Protein AF-A0A8S3VB44-F1 (afdb_monomer)

InterPro domains:
  IPR001657 Hedgehog protein [PR00632] (210-220)
  IPR001657 Hedgehog protein [PR00632] (267-281)
  IPR001657 Hedgehog protein [PR00632] (283-306)
  IPR001657 Hedgehog protein [PR00632] (330-346)
  IPR001767 Hedgehog protein, Hint domain [PF01079] (142-346)
  IPR003586 Hint domain C-terminal [SM00305] (249-293)
  IPR003587 Hint domain N-terminal [SM00306] (141-245)
  IPR006141 Intein N-terminal splicing region [PS50817] (143-218)
  IPR008972 Cupredoxin [G3DSA:2.60.40.420] (1-107)
  IPR008972 Cupredoxin [SSF49503] (4-104)
  IPR011706 Multicopper oxidase, C-terminal [PF07731] (9-104)
  IPR036844 Hint domain superfamily [SSF51294] (143-289)
  IPR050387 Hedgehog Signaling [PTHR11889] (142-346)

Sequence (355 aa):
MTNIGGGAGWSHPVHLHGHSFYVMKMVFATYDNDGQLMQNGTQDNIDIICPDSKNFCSDAKWRNKSWTEGKHPDLNWNNPPQKDTIIIPTGGYVIIRFKADNPGESPNNQPPVPDKFPKCGSFLNDGKVKEDDGGDDDGGASCFSATSTVFTESRGYITLNNLTIGEKVLSMNKNNELHFSEVIMFLHRDVNSQSVFLIVETESRHKLYISKKHLIYIADSPSYKTLRPSLAESVRIGQYILGISSSKDASLKFSKVVRVDHVTRNGVFAPLTEDGKIIVDGVLASCYANIHCDDLAHFAFLPARSFYSLNKHLIYPMIGLNSTGSISEGIHWYADALLYLGKLLLGTRNLVLSI

Solvent-accessible surface area (backbone atoms only — not comparable to full-atom values): 20136 Å² total; per-residue (Å²): 96,72,24,46,40,65,83,50,61,72,61,45,78,50,68,50,88,99,43,66,31,27,51,28,42,77,47,70,37,60,57,46,99,86,70,45,73,53,71,69,67,84,38,43,33,91,60,45,38,40,83,47,93,80,44,49,33,84,63,63,37,60,60,56,77,72,43,53,96,79,54,47,82,84,57,44,80,76,82,42,57,74,37,50,63,47,73,31,38,40,29,13,31,37,45,70,50,58,82,82,77,74,76,73,91,58,97,85,69,72,78,79,76,57,94,87,54,70,82,66,79,81,79,78,83,74,74,82,74,75,82,77,86,71,89,72,89,64,73,56,58,43,21,31,37,26,77,38,32,34,41,29,82,88,74,41,76,43,36,51,70,76,62,55,63,70,45,33,30,38,22,53,50,95,86,73,42,81,45,75,32,41,24,76,45,53,50,29,30,34,77,81,47,73,48,68,23,36,35,46,28,28,74,82,69,37,56,33,50,32,15,49,44,20,25,26,43,42,14,83,47,89,42,78,89,47,50,39,66,38,43,48,66,73,66,54,72,69,30,22,32,41,24,61,41,96,50,97,68,76,42,80,37,66,29,42,26,71,42,77,50,76,46,78,46,57,11,38,35,19,57,28,28,79,73,38,31,34,32,42,34,52,29,50,29,46,37,52,43,34,50,87,33,65,60,50,54,49,55,71,44,43,64,61,52,50,51,52,52,46,39,62,73,53,49,27,69,73,71,75,49,80,86,72,72,83,84,65,74,42,65,28,67,69,52,51,50,49,32,52,48,35,39,67,74,52,36,77,82,72,32,57,55,60,76

pLDDT: mean 77.63, std 18.87, range [29.86, 97.94]

Radius of gyration: 25.74 Å; Cα contacts (8 Å, |Δi|>4): 709; chains: 1; bounding box: 61×46×73 Å

Nearest PDB structures (foldseek):
  6tyy-assembly1_A  TM=9.538E-01  e=1.700E-15  Drosophila melanogaster
  1at0-assembly1_A-2  TM=9.529E-01  e=6.403E-15  unclassified
  8ubs-assembly4_D  TM=7.403E-01  e=2.538E-08  marine metagenome
  7cfv-assembly1_A  TM=8.275E-01  e=8.244E-07  Limnospira platensis C1
  4gig-assembly1_A  TM=7.770E-01  e=3.281E-06  Synechocystis sp. PCC 6803 substr. Kazusa

Organism: Mytilus edulis (NCBI:txid6550)

Secondary structure (DSSP, 8-state):
-B--STT--S-EEEE-TT--EEEEEEEPPPB-TTS-B---SS-S-SSEE---TTSS-TT-EESSGGG-TT--TT---SSPPEESEEEE-TT-EEEEE---------TT-SPPPPTTS--PPPPP--S-------S--------EETT-EEEETTTEEEEGGG--TT-EEEEE-TTS-EEEEEEEEEEEEEEEEEEEEEEEEETT--EEEE-TTEEEEEESSSSGGGEEEEEGGG--TT-EEEEE-SSSS--EEEEEEEEEEEEEEEEEEEEEETTSEEEETTEEEEEEESSS-HHHHHHHTHHHHHHHHHIIIIIHHHHT--------SEE-HHHHHHHHHHHHHS-TTT-----

Structure (mmCIF, N/CA/C/O backbone):
data_AF-A0A8S3VB44-F1
#
_entry.id   AF-A0A8S3VB44-F1
#
loop_
_atom_site.group_PDB
_atom_site.id
_atom_site.type_symbol
_atom_site.label_atom_id
_atom_site.label_alt_id
_atom_site.label_comp_id
_atom_site.label_asym_id
_atom_site.label_entity_id
_atom_site.label_seq_id
_atom_site.pdbx_PDB_ins_code
_atom_site.Cartn_x
_atom_site.Cartn_y
_atom_site.Cartn_z
_atom_site.occupancy
_atom_site.B_iso_or_equiv
_atom_site.auth_seq_id
_atom_site.auth_comp_id
_atom_site.auth_asym_id
_atom_site.auth_atom_id
_atom_site.pdbx_PDB_model_num
ATOM 1 N N . MET A 1 1 ? -9.097 -6.225 33.736 1.00 83.19 1 MET A N 1
ATOM 2 C CA . MET A 1 1 ? -9.891 -6.667 32.566 1.00 83.19 1 MET A CA 1
ATOM 3 C C . MET A 1 1 ? -11.055 -7.508 33.081 1.00 83.19 1 MET A C 1
ATOM 5 O O . MET A 1 1 ? -10.836 -8.231 34.048 1.00 83.19 1 MET A O 1
ATOM 9 N N . THR A 1 2 ? -12.265 -7.380 32.530 1.00 78.25 2 THR A N 1
ATOM 10 C CA . THR A 1 2 ? -13.528 -7.852 33.152 1.00 78.25 2 THR A CA 1
ATOM 11 C C . THR A 1 2 ? -14.461 -8.501 32.124 1.00 78.25 2 THR A C 1
ATOM 13 O O . THR A 1 2 ? -14.533 -8.005 31.006 1.00 78.25 2 THR A O 1
ATOM 16 N N . ASN A 1 3 ? -15.208 -9.550 32.494 1.00 80.06 3 ASN A N 1
ATOM 17 C CA . ASN A 1 3 ? -16.263 -10.174 31.671 1.00 80.06 3 ASN A CA 1
ATOM 18 C C . ASN A 1 3 ? -17.637 -10.030 32.348 1.00 80.06 3 ASN A C 1
ATOM 20 O O . ASN A 1 3 ? -18.174 -11.003 32.869 1.00 80.06 3 ASN A O 1
ATOM 24 N N . ILE A 1 4 ? -18.151 -8.807 32.459 1.00 76.88 4 ILE A N 1
ATOM 25 C CA . ILE A 1 4 ? -19.302 -8.472 33.316 1.00 76.88 4 ILE A CA 1
ATOM 26 C C . ILE A 1 4 ? -20.323 -7.671 32.494 1.00 76.88 4 ILE A C 1
ATOM 28 O O . ILE A 1 4 ? -19.925 -6.929 31.598 1.00 76.88 4 ILE A O 1
ATOM 32 N N . GLY A 1 5 ? -21.615 -7.792 32.811 1.00 72.12 5 GLY A N 1
ATOM 33 C CA . GLY A 1 5 ? -22.711 -7.094 32.138 1.00 72.12 5 GLY A CA 1
ATOM 34 C C . GLY A 1 5 ? -23.467 -7.958 31.122 1.00 72.12 5 GLY A C 1
ATOM 35 O O . GLY A 1 5 ? -23.083 -9.073 30.786 1.00 72.12 5 GLY A O 1
ATOM 36 N N . GLY A 1 6 ? -24.574 -7.434 30.601 1.00 61.66 6 GLY A N 1
ATOM 37 C CA . GLY A 1 6 ? -25.347 -8.002 29.504 1.00 61.66 6 GLY A CA 1
ATOM 38 C C . GLY A 1 6 ? -24.459 -8.255 28.289 1.00 61.66 6 GLY A C 1
ATOM 39 O O . GLY A 1 6 ? -23.906 -7.324 27.716 1.00 61.66 6 GLY A O 1
ATOM 40 N N . GLY A 1 7 ? -24.316 -9.528 27.919 1.00 60.41 7 GLY A N 1
ATOM 41 C CA . GLY A 1 7 ? -23.354 -9.985 26.911 1.00 60.41 7 GLY A CA 1
ATOM 42 C C . GLY A 1 7 ? -22.167 -10.767 27.484 1.00 60.41 7 GLY A C 1
ATOM 43 O O . GLY A 1 7 ? -21.443 -11.382 26.704 1.00 60.41 7 GLY A O 1
ATOM 44 N N . ALA A 1 8 ? -22.000 -10.819 28.813 1.00 60.78 8 ALA A N 1
ATOM 45 C CA . ALA A 1 8 ? -21.103 -11.751 29.494 1.00 60.78 8 ALA A CA 1
ATOM 46 C C . ALA A 1 8 ? -21.599 -13.192 29.276 1.00 60.78 8 ALA A C 1
ATOM 48 O O . ALA A 1 8 ? -22.380 -13.740 30.050 1.00 60.78 8 ALA A O 1
ATOM 49 N N . GLY A 1 9 ? -21.211 -13.767 28.138 1.00 66.31 9 GLY A N 1
ATOM 50 C CA . GLY A 1 9 ? -21.529 -15.130 27.733 1.00 66.31 9 GLY A CA 1
ATOM 51 C C . GLY A 1 9 ? -20.437 -16.095 28.179 1.00 66.31 9 GLY A C 1
ATOM 52 O O . GLY A 1 9 ? -20.290 -16.400 29.355 1.00 66.31 9 GLY A O 1
ATOM 53 N N . TRP A 1 10 ? -19.646 -16.597 27.240 1.00 69.56 10 TRP A N 1
ATOM 54 C CA . TRP A 1 10 ? -18.541 -17.507 27.543 1.00 69.56 10 TRP A CA 1
ATOM 55 C C . TRP A 1 10 ? -17.308 -16.748 28.049 1.00 69.56 10 TRP A C 1
ATOM 57 O O . TRP A 1 10 ? -17.163 -15.540 27.832 1.00 69.56 10 TRP A O 1
ATOM 67 N N . SER A 1 11 ? -16.406 -17.458 28.729 1.00 79.62 11 SER A N 1
ATOM 68 C CA . SER A 1 11 ? -15.108 -16.910 29.123 1.00 79.62 11 SER A CA 1
ATOM 69 C C . SER A 1 11 ? -14.357 -16.408 27.888 1.00 79.62 11 SER A C 1
ATOM 71 O O . SER A 1 11 ? -14.336 -17.092 26.865 1.00 79.62 11 SER A O 1
ATOM 73 N N . HIS A 1 12 ? -13.726 -15.236 27.978 1.00 76.12 12 HIS A N 1
ATOM 74 C CA . HIS A 1 12 ? -13.087 -14.606 26.823 1.00 76.12 12 HIS A CA 1
ATOM 75 C C . HIS A 1 12 ? -11.558 -14.644 26.940 1.00 76.12 12 HIS A C 1
ATOM 77 O O . HIS A 1 12 ? -11.015 -14.228 27.968 1.00 76.12 12 HIS A O 1
ATOM 83 N N . PRO A 1 13 ? -10.834 -15.147 25.928 1.00 85.12 13 PRO A N 1
ATOM 84 C CA . PRO A 1 13 ? -9.384 -15.043 25.899 1.00 85.12 13 PRO A CA 1
ATOM 85 C C . PRO A 1 13 ? -8.960 -13.606 25.575 1.00 85.12 13 PRO A C 1
ATOM 87 O O . PRO A 1 13 ? -9.544 -12.952 24.717 1.00 85.12 13 PRO A O 1
ATOM 90 N N . VAL A 1 14 ? -7.918 -13.131 26.252 1.00 82.94 14 VAL A N 1
ATOM 91 C CA . VAL A 1 14 ? -7.241 -11.865 25.966 1.00 82.94 14 VAL A CA 1
ATOM 92 C C . VAL A 1 14 ? -5.752 -12.125 25.837 1.00 82.94 14 VAL A C 1
ATOM 94 O O . VAL A 1 14 ? -5.144 -12.740 26.715 1.00 82.94 14 VAL A O 1
ATOM 97 N N . HIS A 1 15 ? -5.174 -11.622 24.755 1.00 84.19 15 HIS A N 1
ATOM 98 C CA . HIS A 1 15 ? -3.740 -11.592 24.506 1.00 84.19 15 HIS A CA 1
ATOM 99 C C . HIS A 1 15 ? -3.288 -10.130 24.376 1.00 84.19 15 HIS A C 1
ATOM 101 O O . HIS A 1 15 ? -4.031 -9.306 23.848 1.00 84.19 15 HIS A O 1
ATOM 107 N N . LEU A 1 16 ? -2.091 -9.798 24.875 1.00 74.44 16 LEU A N 1
ATOM 108 C CA . LEU A 1 16 ? -1.489 -8.470 24.706 1.00 74.44 16 LEU A CA 1
ATOM 109 C C . LEU A 1 16 ? -0.309 -8.562 23.739 1.00 74.44 16 LEU A C 1
ATOM 111 O O . LEU A 1 16 ? 0.738 -9.115 24.077 1.00 74.44 16 LEU A O 1
ATOM 115 N N . HIS A 1 17 ? -0.462 -7.980 22.550 1.00 69.19 17 HIS A N 1
ATOM 116 C CA . HIS A 1 17 ? 0.547 -8.064 21.496 1.00 69.19 17 HIS A CA 1
ATOM 117 C C . HIS A 1 17 ? 1.880 -7.476 21.964 1.00 69.19 17 HIS A C 1
ATOM 119 O O . HIS A 1 17 ? 1.937 -6.374 22.516 1.00 69.19 17 HIS A O 1
ATOM 125 N N . GLY A 1 18 ? 2.967 -8.222 21.759 1.00 68.62 18 GLY A N 1
ATOM 126 C CA . GLY A 1 18 ? 4.321 -7.783 22.104 1.00 68.62 18 GLY A CA 1
ATOM 127 C C . GLY A 1 18 ? 4.605 -7.661 23.606 1.00 68.62 18 GLY A C 1
ATOM 128 O O . GLY A 1 18 ? 5.661 -7.147 23.969 1.00 68.62 18 GLY A O 1
ATOM 129 N N . HIS A 1 19 ? 3.705 -8.128 24.480 1.00 78.50 19 HIS A N 1
ATOM 130 C CA . HIS A 1 19 ? 3.894 -8.070 25.927 1.00 78.50 19 HIS A CA 1
ATOM 131 C C . HIS A 1 19 ? 3.626 -9.425 26.580 1.00 78.50 19 HIS A C 1
ATOM 133 O O . HIS A 1 19 ? 2.632 -10.095 26.326 1.00 78.50 19 HIS A O 1
ATOM 139 N N . SER A 1 20 ? 4.489 -9.783 27.525 1.00 88.12 20 SER A N 1
ATOM 140 C CA . SER A 1 20 ? 4.154 -10.751 28.567 1.00 88.12 20 SER A CA 1
ATOM 141 C C . SER A 1 20 ? 3.699 -10.000 29.814 1.00 88.12 20 SER A C 1
ATOM 143 O O . SER A 1 20 ? 4.282 -8.969 30.166 1.00 88.12 20 SER A O 1
ATOM 145 N N . PHE A 1 21 ? 2.718 -10.534 30.523 1.00 92.69 21 PHE A N 1
ATOM 146 C CA . PHE A 1 21 ? 2.184 -9.946 31.738 1.00 92.69 21 PHE A CA 1
ATOM 147 C C . PHE A 1 21 ? 2.154 -10.954 32.883 1.00 92.69 21 PHE A C 1
ATOM 149 O O . PHE A 1 21 ? 2.061 -12.162 32.690 1.00 92.69 21 PHE A O 1
ATOM 156 N N . TYR A 1 22 ? 2.233 -10.440 34.103 1.00 94.31 22 TYR A N 1
ATOM 157 C CA . TYR A 1 22 ? 2.086 -11.220 35.320 1.00 94.31 22 TYR A CA 1
ATOM 158 C C . TYR A 1 22 ? 0.630 -11.220 35.758 1.00 94.31 22 TYR A C 1
ATOM 160 O O . TYR A 1 22 ? 0.015 -10.161 35.884 1.00 94.31 22 TYR A O 1
ATOM 168 N N . VAL A 1 23 ? 0.082 -12.398 36.021 1.00 93.69 23 VAL A N 1
ATOM 169 C CA . VAL A 1 23 ? -1.283 -12.561 36.520 1.00 93.69 23 VAL A CA 1
ATOM 170 C C . VAL A 1 23 ? -1.262 -12.373 38.032 1.00 93.69 23 VAL A C 1
ATOM 172 O O . VAL A 1 23 ? -0.800 -13.241 38.769 1.00 93.69 23 VAL A O 1
ATOM 175 N N . MET A 1 24 ? -1.732 -11.216 38.493 1.00 93.31 24 MET A N 1
ATOM 176 C CA . MET A 1 24 ? -1.647 -10.822 39.902 1.00 93.31 24 MET A CA 1
ATOM 177 C C . MET A 1 24 ? -2.805 -11.383 40.724 1.00 93.31 24 MET A C 1
ATOM 179 O O . MET A 1 24 ? -2.613 -11.743 41.882 1.00 93.31 24 MET A O 1
ATOM 183 N N . LYS A 1 25 ? -4.009 -11.432 40.141 1.00 92.44 25 LYS A N 1
ATOM 184 C CA . LYS A 1 25 ? -5.219 -11.991 40.757 1.00 92.44 25 LYS A CA 1
ATOM 185 C C . LYS A 1 25 ? -6.237 -12.340 39.673 1.00 92.44 25 LYS A C 1
ATOM 187 O O . LYS A 1 25 ? -6.351 -11.625 38.678 1.00 92.44 25 LYS A O 1
ATOM 192 N N . MET A 1 26 ? -6.979 -13.420 39.881 1.00 91.06 26 MET A N 1
ATOM 193 C CA . MET A 1 26 ? -8.120 -13.820 39.060 1.00 91.06 26 MET A CA 1
ATOM 194 C C . MET A 1 26 ? -9.295 -14.078 39.996 1.00 91.06 26 MET A C 1
ATOM 196 O O . MET A 1 26 ? -9.127 -14.742 41.018 1.00 91.06 26 MET A O 1
ATOM 200 N N . VAL A 1 27 ? -10.456 -13.526 39.661 1.00 88.62 27 VAL A N 1
ATOM 201 C CA . VAL A 1 27 ? -11.680 -13.655 40.451 1.00 88.62 27 VAL A CA 1
ATOM 202 C C . VAL A 1 27 ? -12.795 -14.140 39.540 1.00 88.62 27 VAL A C 1
ATOM 204 O O . VAL A 1 27 ? -12.972 -13.625 38.436 1.00 88.62 27 VAL A O 1
ATOM 207 N N . PHE A 1 28 ? -13.528 -15.139 40.016 1.00 85.38 28 PHE A N 1
ATOM 208 C CA . PHE A 1 28 ? -14.673 -15.734 39.338 1.00 85.38 28 PHE A CA 1
ATOM 209 C C . PHE A 1 28 ? -15.971 -15.164 39.911 1.00 85.38 28 PHE A C 1
ATOM 211 O O . PHE A 1 28 ? -15.997 -14.684 41.045 1.00 85.38 28 PHE A O 1
ATOM 218 N N . ALA A 1 29 ? -17.043 -15.229 39.128 1.00 80.31 29 ALA A N 1
ATOM 219 C CA . ALA A 1 29 ? -18.383 -14.935 39.615 1.00 80.31 29 ALA A CA 1
ATOM 220 C C . ALA A 1 29 ? -18.849 -15.950 40.669 1.00 80.31 29 ALA A C 1
ATOM 222 O O . ALA A 1 29 ? -18.279 -17.035 40.820 1.00 80.31 29 ALA A O 1
ATOM 223 N N . THR A 1 30 ? -19.930 -15.610 41.365 1.00 76.50 30 THR A N 1
ATOM 224 C CA . THR A 1 30 ? -20.673 -16.555 42.200 1.00 76.50 30 THR A CA 1
ATOM 225 C C . THR A 1 30 ? -21.655 -17.346 41.345 1.00 76.50 30 THR A C 1
ATOM 227 O O . THR A 1 30 ? -22.467 -16.756 40.629 1.00 76.50 30 THR A O 1
ATOM 230 N N . TYR A 1 31 ? -21.591 -18.670 41.447 1.00 75.88 31 TYR A N 1
ATOM 231 C CA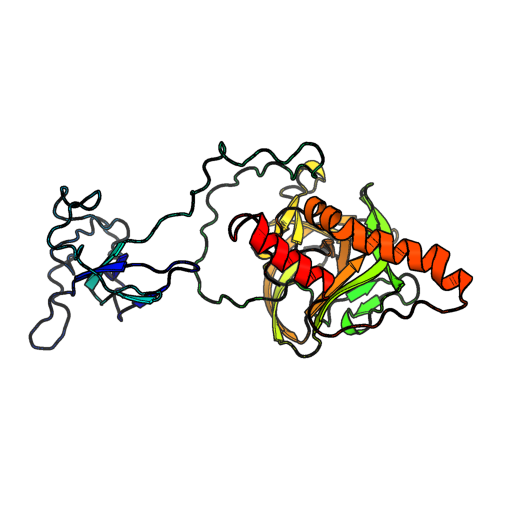 . TYR A 1 31 ? -22.484 -19.595 40.754 1.00 75.88 31 TYR A CA 1
ATOM 232 C C . TYR A 1 31 ? -23.424 -20.255 41.764 1.00 75.88 31 TYR A C 1
ATOM 234 O O . TYR A 1 31 ? -23.031 -20.476 42.912 1.00 75.88 31 TYR A O 1
ATOM 242 N N . ASP A 1 32 ? -24.658 -20.540 41.354 1.00 77.56 32 ASP A N 1
ATOM 243 C CA . ASP A 1 32 ? -25.571 -21.352 42.150 1.00 77.56 32 ASP A CA 1
ATOM 244 C C . ASP A 1 32 ? -25.177 -22.837 42.098 1.00 77.56 32 ASP A C 1
ATOM 246 O O . ASP A 1 32 ? -24.211 -23.239 41.442 1.00 77.56 32 ASP A O 1
ATOM 250 N N . ASN A 1 33 ? -25.925 -23.671 42.821 1.00 81.19 33 ASN A N 1
ATOM 251 C CA . ASN A 1 33 ? -25.667 -25.111 42.881 1.00 81.19 33 ASN A CA 1
ATOM 252 C C . ASN A 1 33 ? -25.856 -25.820 41.526 1.00 81.19 33 ASN A C 1
ATOM 254 O O . ASN A 1 33 ? -25.357 -26.932 41.364 1.00 81.19 33 ASN A O 1
ATOM 258 N N . ASP A 1 34 ? -26.532 -25.181 40.567 1.00 80.06 34 ASP A N 1
ATOM 259 C CA . ASP A 1 34 ? -26.761 -25.684 39.211 1.00 80.06 34 ASP A CA 1
ATOM 260 C C . ASP A 1 34 ? -25.699 -25.169 38.215 1.00 80.06 34 ASP A C 1
ATOM 262 O O . ASP A 1 34 ? -25.762 -25.454 37.017 1.00 80.06 34 ASP A O 1
ATOM 266 N N . GLY A 1 35 ? -24.695 -24.426 38.703 1.00 71.12 35 GLY A N 1
ATOM 267 C CA . GLY A 1 35 ? -23.616 -23.860 37.896 1.00 71.12 35 GLY A CA 1
ATOM 268 C C . GLY A 1 35 ? -24.041 -22.649 37.065 1.00 71.12 35 GLY A C 1
ATOM 269 O O . GLY A 1 35 ? -23.301 -22.239 36.169 1.00 71.12 35 GLY A O 1
ATOM 270 N N . GLN A 1 36 ? -25.210 -22.068 37.341 1.00 71.94 36 GLN A N 1
ATOM 271 C CA . GLN A 1 36 ? -25.661 -20.835 36.709 1.00 71.94 36 GLN A CA 1
ATOM 272 C C . GLN A 1 36 ? -25.092 -19.633 37.454 1.00 71.94 36 GLN A C 1
ATOM 274 O O . GLN A 1 36 ? -24.914 -19.644 38.671 1.00 71.94 36 GLN A O 1
ATOM 279 N N . LEU A 1 37 ? -24.801 -18.566 36.716 1.00 71.19 37 LEU A N 1
ATOM 280 C CA . LEU A 1 37 ? -24.367 -17.308 37.315 1.00 71.19 37 LEU A CA 1
ATOM 281 C C . LEU A 1 37 ? -25.479 -16.768 38.212 1.00 71.19 37 LEU A C 1
ATOM 283 O O . LEU A 1 37 ? -26.598 -16.544 37.746 1.00 71.19 37 LEU A O 1
ATOM 287 N N . MET A 1 38 ? -25.162 -16.510 39.481 1.00 66.25 38 MET A N 1
ATOM 288 C CA . MET A 1 38 ? -26.102 -15.877 40.401 1.00 66.25 38 MET A CA 1
ATOM 289 C C . MET A 1 38 ? -26.264 -14.404 40.009 1.00 66.25 38 MET A C 1
ATOM 291 O O . MET A 1 38 ? -25.563 -13.528 40.513 1.00 66.25 38 MET A O 1
ATOM 295 N N . GLN A 1 39 ? -27.177 -14.126 39.078 1.00 59.19 39 GLN A N 1
ATOM 296 C CA . GLN A 1 39 ? -27.521 -12.771 38.651 1.00 59.19 39 GLN A CA 1
ATOM 297 C C . GLN A 1 39 ? -28.370 -12.085 39.728 1.00 59.19 39 GLN A C 1
ATOM 299 O O . GLN A 1 39 ? -29.589 -11.979 39.618 1.00 59.19 39 GLN A O 1
ATOM 304 N N . ASN A 1 40 ? -27.735 -11.573 40.779 1.00 53.25 40 ASN A N 1
ATOM 305 C CA . ASN A 1 40 ? -28.413 -10.754 41.785 1.00 53.25 40 ASN A CA 1
ATOM 306 C C . ASN A 1 40 ? -28.611 -9.308 41.297 1.00 53.25 40 ASN A C 1
ATOM 308 O O . ASN A 1 40 ? -28.222 -8.382 41.994 1.00 53.25 40 ASN A O 1
ATOM 312 N N . GLY A 1 41 ? -29.193 -9.107 40.107 1.00 49.53 41 GLY A N 1
ATOM 313 C CA . GLY A 1 41 ? -29.519 -7.787 39.547 1.00 49.53 41 GLY A CA 1
ATOM 314 C C . GLY A 1 41 ? -28.304 -6.867 39.334 1.00 49.53 41 GLY A C 1
ATOM 315 O O . GLY A 1 41 ? -27.686 -6.399 40.279 1.00 49.53 41 GLY A O 1
ATOM 316 N N . THR A 1 42 ? -27.957 -6.588 38.072 1.00 48.75 42 THR A N 1
ATOM 317 C CA . THR A 1 42 ? -26.892 -5.643 37.641 1.00 48.75 42 THR A CA 1
ATOM 318 C C . THR A 1 42 ? -25.487 -5.819 38.252 1.00 48.75 42 THR A C 1
ATOM 320 O O . THR A 1 42 ? -24.615 -4.981 38.020 1.00 48.75 42 THR A O 1
ATOM 323 N N . GLN A 1 43 ? -25.226 -6.887 39.012 1.00 55.81 43 GLN A N 1
ATOM 324 C CA . GLN A 1 43 ? -23.984 -7.077 39.766 1.00 55.81 43 GLN A CA 1
ATOM 325 C C . GLN A 1 43 ? -23.512 -8.532 39.672 1.00 55.81 43 GLN A C 1
ATOM 327 O O . GLN A 1 43 ? -23.637 -9.293 40.626 1.00 55.81 43 GLN A O 1
ATOM 332 N N . ASP A 1 44 ? -22.930 -8.914 38.531 1.00 61.72 44 ASP A N 1
ATOM 333 C CA . ASP A 1 44 ? -22.349 -10.259 38.332 1.00 61.72 44 ASP A CA 1
ATOM 334 C C . ASP A 1 44 ? -21.125 -10.521 39.239 1.00 61.72 44 ASP A C 1
ATOM 336 O O . ASP A 1 44 ? -20.615 -11.638 39.314 1.00 61.72 44 ASP A O 1
ATOM 340 N N . ASN A 1 45 ? -20.636 -9.484 39.932 1.00 73.06 45 ASN A N 1
ATOM 341 C CA . ASN A 1 45 ? -19.461 -9.526 40.788 1.00 73.06 45 ASN A CA 1
ATOM 342 C C . ASN A 1 45 ? -19.603 -8.580 42.001 1.00 73.06 45 ASN A C 1
ATOM 344 O O . ASN A 1 45 ? -20.058 -7.440 41.872 1.00 73.06 45 ASN A O 1
ATOM 348 N N . ILE A 1 46 ? -19.178 -9.023 43.191 1.00 80.00 46 ILE A N 1
ATOM 349 C CA . ILE A 1 46 ? -19.225 -8.211 44.420 1.00 80.00 46 ILE A CA 1
ATOM 350 C C . ILE A 1 46 ? -18.177 -7.086 44.438 1.00 80.00 46 ILE A C 1
ATOM 352 O O . ILE A 1 46 ? -18.374 -6.071 45.103 1.00 80.00 46 ILE A O 1
ATOM 356 N N . ASP A 1 47 ? -17.105 -7.204 43.662 1.00 83.38 47 ASP A N 1
ATOM 357 C CA . ASP A 1 47 ? -15.974 -6.274 43.671 1.00 83.38 47 ASP A CA 1
ATOM 358 C C . ASP A 1 47 ? -16.162 -5.092 42.714 1.00 83.38 47 ASP A C 1
ATOM 360 O O . ASP A 1 47 ? -15.559 -4.031 42.905 1.00 83.38 47 ASP A O 1
ATOM 364 N N . ILE A 1 48 ? -17.015 -5.245 41.699 1.00 84.25 48 ILE A N 1
ATOM 365 C CA . ILE A 1 48 ? -17.204 -4.277 40.614 1.00 84.25 48 ILE A CA 1
ATOM 366 C C . ILE A 1 48 ? -18.656 -3.795 40.590 1.00 84.25 48 ILE A C 1
ATOM 368 O O . ILE A 1 48 ? -19.594 -4.555 40.820 1.00 84.25 48 ILE A O 1
ATOM 372 N N . ILE A 1 49 ? -18.839 -2.502 40.335 1.00 81.94 49 ILE A N 1
ATOM 373 C CA . ILE A 1 49 ? -20.135 -1.871 40.093 1.00 81.94 49 ILE A CA 1
ATOM 374 C C . ILE A 1 49 ? -20.218 -1.410 38.637 1.00 81.94 49 ILE A C 1
ATOM 376 O O . ILE A 1 49 ? -19.267 -0.833 38.105 1.00 81.94 49 ILE A O 1
ATOM 380 N N . CYS A 1 50 ? -21.377 -1.637 38.023 1.00 79.19 50 CYS A N 1
ATOM 381 C CA . CYS A 1 50 ? -21.705 -1.240 36.655 1.00 79.19 50 CYS A CA 1
ATOM 382 C C . CYS A 1 50 ? -22.787 -0.149 36.714 1.00 79.19 50 CYS A C 1
ATOM 384 O O . CYS A 1 50 ? -23.971 -0.461 36.825 1.00 79.19 50 CYS A O 1
ATOM 386 N N . PRO A 1 51 ? -22.407 1.140 36.761 1.00 70.56 51 PRO A N 1
ATOM 387 C CA . PRO A 1 51 ? -23.358 2.239 36.913 1.00 70.56 51 PRO A CA 1
ATOM 388 C C . PRO A 1 51 ? -24.148 2.558 35.632 1.00 70.56 51 PRO A C 1
ATOM 390 O O . PRO A 1 51 ? -25.025 3.420 35.663 1.00 70.56 51 PRO A O 1
ATOM 393 N N . ASP A 1 52 ? -23.844 1.921 34.501 1.00 66.94 52 ASP A N 1
ATOM 394 C CA . ASP A 1 52 ? -24.500 2.183 33.227 1.00 66.94 52 ASP A CA 1
ATOM 395 C C . ASP A 1 52 ? -25.875 1.501 33.119 1.00 66.94 52 ASP A C 1
ATOM 397 O O . ASP A 1 52 ? -26.050 0.311 33.352 1.00 66.94 52 ASP A O 1
ATOM 401 N N . SER A 1 53 ? -26.882 2.261 32.678 1.00 56.81 53 SER A N 1
ATOM 402 C CA . SER A 1 53 ? -28.254 1.762 32.486 1.00 56.81 53 SER A CA 1
ATOM 403 C C . SER A 1 53 ? -28.421 0.841 31.273 1.00 56.81 53 SER A C 1
ATOM 405 O O . SER A 1 53 ? -29.503 0.305 31.047 1.00 56.81 53 SER A O 1
ATOM 407 N N . LYS A 1 54 ? -27.368 0.681 30.460 1.00 59.38 54 LYS A N 1
ATOM 408 C CA . LYS A 1 54 ? -27.393 -0.062 29.191 1.00 59.38 54 LYS A CA 1
ATOM 409 C C . LYS A 1 54 ? -27.029 -1.542 29.340 1.00 59.38 54 LYS A C 1
ATOM 411 O O . LYS A 1 54 ? -26.862 -2.210 28.330 1.00 59.38 54 LYS A O 1
ATOM 416 N N . ASN A 1 55 ? -26.914 -2.056 30.563 1.00 64.94 55 ASN A N 1
ATOM 417 C CA . ASN A 1 55 ? -26.533 -3.430 30.910 1.00 64.94 55 ASN A CA 1
ATOM 418 C C . ASN A 1 55 ? -25.119 -3.874 30.480 1.00 64.94 55 ASN A C 1
ATOM 420 O O . ASN A 1 55 ? -24.635 -4.819 31.073 1.00 64.94 55 ASN A O 1
ATOM 424 N N . PHE A 1 56 ? -24.412 -3.228 29.547 1.00 69.75 56 PHE A N 1
ATOM 425 C CA . PHE A 1 56 ? -23.103 -3.689 29.033 1.00 69.75 56 PHE A CA 1
ATOM 426 C C . PHE A 1 56 ? -21.879 -3.458 29.953 1.00 69.75 56 PHE A C 1
ATOM 428 O O . PHE A 1 56 ? -20.761 -3.755 29.541 1.00 69.75 56 PHE A O 1
ATOM 435 N N . CYS A 1 57 ? -22.043 -2.903 31.159 1.00 75.94 57 CYS A N 1
ATOM 436 C CA . CYS A 1 57 ? -20.962 -2.611 32.116 1.00 75.94 57 CYS A CA 1
ATOM 437 C C . CYS A 1 57 ? -19.749 -1.860 31.521 1.00 75.94 57 CYS A C 1
ATOM 439 O O . CYS A 1 57 ? -18.594 -2.128 31.850 1.00 75.94 57 CYS A O 1
ATOM 441 N N . SER A 1 58 ? -19.991 -0.890 30.636 1.00 77.94 58 SER A N 1
ATOM 442 C CA . SER A 1 58 ? -18.915 -0.172 29.932 1.00 77.94 58 SER A CA 1
ATOM 443 C C . SER A 1 58 ? -18.158 0.836 30.811 1.00 77.94 58 SER A C 1
ATOM 445 O O . SER A 1 58 ? -17.045 1.227 30.470 1.00 77.94 58 SER A O 1
ATOM 447 N N . ASP A 1 59 ? -18.741 1.261 31.938 1.00 79.00 59 ASP A N 1
ATOM 448 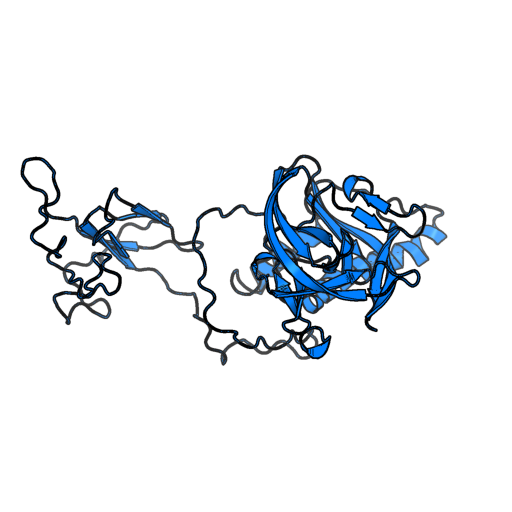C CA . ASP A 1 59 ? -18.126 2.168 32.929 1.00 79.00 59 ASP A CA 1
ATOM 449 C C . ASP A 1 59 ? -17.868 1.437 34.260 1.00 79.00 59 ASP A C 1
ATOM 451 O O . ASP A 1 59 ? -18.224 1.914 35.341 1.00 79.00 59 ASP A O 1
ATOM 455 N N . ALA A 1 60 ? -17.304 0.228 34.174 1.00 81.88 60 ALA A N 1
ATOM 456 C CA . ALA A 1 60 ? -17.003 -0.617 35.325 1.00 81.88 60 ALA A CA 1
ATOM 457 C C . ALA A 1 60 ? -16.093 0.104 36.334 1.00 81.88 60 ALA A C 1
ATOM 459 O O . ALA A 1 60 ? -15.006 0.581 36.001 1.00 81.88 60 ALA A O 1
ATOM 460 N N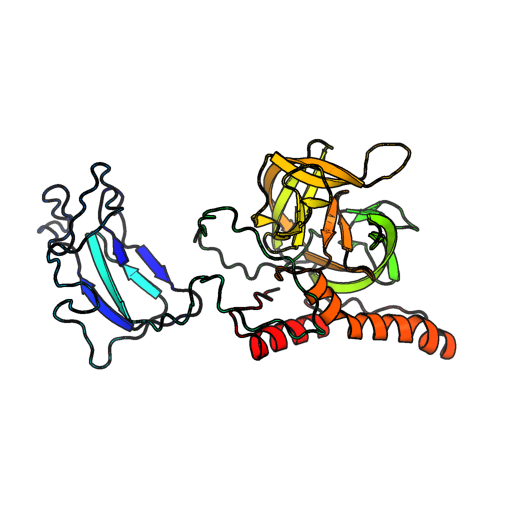 . LYS A 1 61 ? -16.517 0.144 37.600 1.00 86.19 61 LYS A N 1
ATOM 461 C CA . LYS A 1 61 ? -15.755 0.751 38.703 1.00 86.19 61 LYS A CA 1
ATOM 462 C C . LYS A 1 61 ? -15.590 -0.235 39.843 1.00 86.19 61 LYS A C 1
ATOM 464 O O . LYS A 1 61 ? -16.459 -1.066 40.078 1.00 86.19 61 LYS A O 1
ATOM 469 N N . TRP A 1 62 ? -14.506 -0.105 40.603 1.00 87.50 62 TRP A N 1
ATOM 470 C CA . TRP A 1 62 ? -14.385 -0.821 41.871 1.00 87.50 62 TRP A CA 1
ATOM 471 C C . TRP A 1 62 ? -15.489 -0.378 42.829 1.00 87.50 62 TRP A C 1
ATOM 473 O O . TRP A 1 62 ? -15.726 0.821 43.005 1.00 87.50 62 TRP A O 1
ATOM 483 N N . ARG A 1 63 ? -16.131 -1.341 43.492 1.00 85.62 63 ARG A N 1
ATOM 484 C CA . ARG A 1 63 ? -17.087 -1.063 44.567 1.00 85.62 63 ARG A CA 1
ATOM 485 C C . ARG A 1 63 ? -16.400 -0.359 45.730 1.00 85.62 63 ARG A C 1
ATOM 487 O O . ARG A 1 63 ? -16.937 0.603 46.279 1.00 85.62 63 ARG A O 1
ATOM 494 N N . ASN A 1 64 ? -15.189 -0.799 46.069 1.00 88.81 64 ASN A N 1
ATOM 495 C CA . ASN A 1 64 ? -14.334 -0.098 47.011 1.00 88.81 64 ASN A CA 1
ATOM 496 C C . ASN A 1 64 ? -13.414 0.885 46.277 1.00 88.81 64 ASN A C 1
ATOM 498 O O . ASN A 1 64 ? -12.483 0.497 45.572 1.00 88.81 64 ASN A O 1
ATOM 502 N N . LYS A 1 65 ? -13.653 2.181 46.486 1.00 87.88 65 LYS A N 1
ATOM 503 C CA . LYS A 1 65 ? -12.902 3.264 45.836 1.00 87.88 65 LYS A CA 1
ATOM 504 C C . LYS A 1 65 ? -11.411 3.283 46.195 1.00 87.88 65 LYS A C 1
ATOM 506 O O . LYS A 1 65 ? -10.649 3.924 45.483 1.00 87.88 65 LYS A O 1
ATOM 511 N N . SER A 1 66 ? -10.983 2.608 47.267 1.00 88.81 66 SER A N 1
ATOM 512 C CA . SER A 1 66 ? -9.570 2.570 47.669 1.00 88.81 66 SER A CA 1
ATOM 513 C C . SER A 1 66 ? -8.705 1.603 46.854 1.00 88.81 66 SER A C 1
ATOM 515 O O . SER A 1 66 ? -7.485 1.681 46.952 1.00 88.81 66 SER A O 1
ATOM 517 N N . TRP A 1 67 ? -9.293 0.714 46.042 1.00 87.94 67 TRP A N 1
ATOM 518 C CA . TRP A 1 67 ? -8.568 -0.325 45.288 1.00 87.94 67 TRP A CA 1
ATOM 519 C C . TRP A 1 67 ? -7.910 0.160 43.986 1.00 87.94 67 TRP A C 1
ATOM 521 O O . TRP A 1 67 ? -7.420 -0.640 43.187 1.00 87.94 67 TRP A O 1
ATOM 531 N N . THR A 1 68 ? -7.875 1.468 43.753 1.00 79.69 68 THR A N 1
ATOM 532 C CA . THR A 1 68 ? -7.172 2.076 42.619 1.00 79.69 68 THR A CA 1
ATOM 533 C C . THR A 1 68 ? -5.651 2.060 42.824 1.00 79.69 68 THR A C 1
ATOM 535 O O . THR A 1 68 ? -5.158 1.792 43.917 1.00 79.69 68 THR A O 1
ATOM 538 N N . GLU A 1 69 ? -4.881 2.337 41.766 1.00 77.50 69 GLU A N 1
ATOM 539 C CA . GLU A 1 69 ? -3.413 2.506 41.848 1.00 77.50 69 GLU A CA 1
ATOM 540 C C . GLU A 1 69 ? -2.660 1.298 42.444 1.00 77.50 69 GLU A C 1
ATOM 542 O O . GLU A 1 69 ? -1.665 1.448 43.149 1.00 77.50 69 GLU A O 1
ATOM 547 N N . GLY A 1 70 ? -3.144 0.079 42.193 1.00 75.88 70 GLY A N 1
ATOM 548 C CA . GLY A 1 70 ? -2.493 -1.146 42.673 1.00 75.88 70 GLY A CA 1
ATOM 549 C C . GLY A 1 70 ? -2.719 -1.462 44.156 1.00 75.88 70 GLY A C 1
ATOM 550 O O . GLY A 1 70 ? -2.074 -2.365 44.678 1.00 75.88 70 GLY A O 1
ATOM 551 N N . LYS A 1 71 ? -3.650 -0.771 44.827 1.00 82.38 71 LYS A N 1
ATOM 552 C CA . LYS A 1 71 ? -3.999 -0.978 46.248 1.00 82.38 71 LYS A CA 1
ATOM 553 C C . LYS A 1 71 ? -5.066 -2.061 46.478 1.00 82.38 71 LYS A C 1
ATOM 555 O O . LYS A 1 71 ? -5.632 -2.156 47.565 1.00 82.38 71 LYS A O 1
ATOM 560 N N . HIS A 1 72 ? -5.377 -2.863 45.462 1.00 88.81 72 HIS A N 1
ATOM 561 C CA . HIS A 1 72 ? -6.321 -3.971 45.592 1.00 88.81 72 HIS A CA 1
ATOM 562 C C . HIS A 1 72 ? -5.776 -5.037 46.572 1.00 88.81 72 HIS A C 1
ATOM 564 O O . HIS A 1 72 ? -4.585 -5.354 46.514 1.00 88.81 72 HIS A O 1
ATOM 570 N N . PRO A 1 73 ? -6.609 -5.621 47.453 1.00 87.31 73 PRO A N 1
ATOM 571 C CA . PRO A 1 73 ? -6.174 -6.647 48.397 1.00 87.31 73 PRO A CA 1
ATOM 572 C C . PRO A 1 73 ? -5.804 -7.969 47.705 1.00 87.31 73 PRO A C 1
ATOM 574 O O . PRO A 1 73 ? -6.348 -8.325 46.651 1.00 87.31 73 PRO A O 1
ATOM 577 N N . ASP A 1 74 ? -4.891 -8.708 48.335 1.00 87.94 74 ASP A N 1
ATOM 578 C CA . ASP A 1 74 ? -4.442 -10.062 47.966 1.00 87.94 74 ASP A CA 1
ATOM 579 C C . ASP A 1 74 ? -3.879 -10.206 46.544 1.00 87.94 74 ASP A C 1
ATOM 581 O O . ASP A 1 74 ? -4.050 -11.232 45.887 1.00 87.94 74 ASP A O 1
ATOM 585 N N . LEU A 1 75 ? -3.209 -9.173 46.036 1.00 90.19 75 LEU A N 1
ATOM 586 C CA . LEU A 1 75 ? -2.428 -9.306 44.808 1.00 90.19 75 LEU A CA 1
ATOM 587 C C . LEU A 1 75 ? -1.203 -10.193 45.064 1.00 90.19 75 LEU A C 1
ATOM 589 O O . LEU A 1 75 ? -0.446 -9.962 46.010 1.00 90.19 75 LEU A O 1
ATOM 593 N N . ASN A 1 76 ? -0.969 -11.178 44.195 1.00 91.25 76 ASN A N 1
ATOM 594 C CA . ASN A 1 76 ? 0.219 -12.016 44.281 1.00 91.25 76 ASN A CA 1
ATOM 595 C C . ASN A 1 76 ? 1.460 -11.265 43.771 1.00 91.25 76 ASN A C 1
ATOM 597 O O . ASN A 1 76 ? 1.748 -11.238 42.575 1.00 91.25 76 ASN A O 1
ATOM 601 N N . TRP A 1 77 ? 2.216 -10.670 44.691 1.00 89.94 77 TRP A N 1
ATOM 602 C CA . TRP A 1 77 ? 3.487 -10.010 44.384 1.00 89.94 77 TRP A CA 1
ATOM 603 C C . TRP A 1 77 ? 4.692 -10.957 44.400 1.00 89.94 77 TRP A C 1
ATOM 605 O O . TRP A 1 77 ? 5.748 -10.595 43.878 1.00 89.94 77 TRP A O 1
ATOM 615 N N . ASN A 1 78 ? 4.540 -12.157 44.965 1.00 91.25 78 ASN A N 1
ATOM 616 C CA . ASN A 1 78 ? 5.621 -13.120 45.127 1.00 91.25 78 ASN A CA 1
ATOM 617 C C . ASN A 1 78 ? 5.584 -14.169 44.007 1.00 91.25 78 ASN A C 1
ATOM 619 O O . ASN A 1 78 ? 4.837 -15.141 44.073 1.00 91.25 78 ASN A O 1
ATOM 623 N N . ASN A 1 79 ? 6.407 -13.960 42.979 1.00 89.94 79 ASN A N 1
ATOM 624 C CA . ASN A 1 79 ? 6.525 -14.845 41.816 1.00 89.94 79 ASN A CA 1
ATOM 625 C C . ASN A 1 79 ? 5.175 -15.204 41.138 1.00 89.94 79 ASN A C 1
ATOM 627 O O . ASN A 1 79 ? 4.826 -16.384 41.031 1.00 89.94 79 ASN A O 1
ATOM 631 N N . PRO A 1 80 ? 4.378 -14.209 40.699 1.00 94.81 80 PRO A N 1
ATOM 632 C CA . PRO A 1 80 ? 3.138 -14.470 39.973 1.00 94.81 80 PRO A CA 1
ATOM 633 C C . PRO A 1 80 ? 3.391 -15.171 38.626 1.00 94.81 80 PRO A C 1
ATOM 635 O O . PRO A 1 80 ? 4.428 -14.934 38.001 1.00 94.81 80 PRO A O 1
ATOM 638 N N . PRO A 1 81 ? 2.435 -15.973 38.119 1.00 93.56 81 PRO A N 1
ATOM 639 C CA . PRO A 1 81 ? 2.545 -16.581 36.798 1.00 93.56 81 PRO A CA 1
ATOM 640 C C . PRO A 1 81 ? 2.686 -15.523 35.702 1.00 93.56 81 PRO A C 1
ATOM 642 O O . PRO A 1 81 ? 1.874 -14.599 35.618 1.00 93.56 81 PRO A O 1
ATOM 645 N N . GLN A 1 82 ? 3.686 -15.683 34.839 1.00 93.25 82 GLN A N 1
ATOM 646 C CA . GLN A 1 82 ? 3.842 -14.889 33.624 1.00 93.25 82 GLN A CA 1
ATOM 647 C C . GLN A 1 82 ? 3.113 -15.581 32.469 1.00 93.25 82 GLN A C 1
ATOM 649 O O . GLN A 1 82 ? 3.249 -16.790 32.269 1.00 93.25 82 GLN A O 1
ATOM 654 N N . LYS A 1 83 ? 2.307 -14.821 31.733 1.00 89.44 83 LYS A N 1
ATOM 655 C CA . LYS A 1 83 ? 1.500 -15.283 30.603 1.00 89.44 83 LYS A CA 1
ATOM 656 C C . LYS A 1 83 ? 1.536 -14.243 29.488 1.00 89.44 83 LYS A C 1
ATOM 658 O O . LYS A 1 83 ? 1.822 -13.074 29.727 1.00 89.44 83 LYS A O 1
ATOM 663 N N . ASP A 1 84 ? 1.240 -14.681 28.279 1.00 85.12 84 ASP A N 1
ATOM 664 C CA . ASP A 1 84 ? 0.974 -13.838 27.115 1.00 85.12 84 ASP A CA 1
ATOM 665 C C . ASP A 1 84 ? -0.527 -13.802 26.793 1.00 85.12 84 ASP A C 1
ATOM 667 O O . ASP A 1 84 ? -1.034 -12.799 26.308 1.00 85.12 84 ASP A O 1
ATOM 671 N N . THR A 1 85 ? -1.257 -14.866 27.121 1.00 87.00 85 THR A N 1
ATOM 672 C CA . THR A 1 85 ? -2.698 -15.004 26.919 1.00 87.00 85 THR A CA 1
ATOM 673 C C . THR A 1 85 ? -3.365 -15.440 28.217 1.00 87.00 85 THR A C 1
ATOM 675 O O . THR A 1 85 ? -2.856 -16.302 28.941 1.00 87.00 85 THR A O 1
ATOM 678 N N . ILE A 1 86 ? -4.523 -14.859 28.524 1.00 91.56 86 ILE A N 1
ATOM 679 C CA . ILE A 1 86 ? -5.324 -15.221 29.691 1.00 91.56 86 ILE A CA 1
ATOM 680 C C . ILE A 1 86 ? -6.803 -15.299 29.351 1.00 91.56 86 ILE A C 1
ATOM 682 O O . ILE A 1 86 ? -7.336 -14.461 28.636 1.00 91.56 86 ILE A O 1
ATOM 686 N N . ILE A 1 87 ? -7.472 -16.305 29.900 1.00 88.31 87 ILE A N 1
ATOM 687 C CA . ILE A 1 87 ? -8.923 -16.419 29.837 1.00 88.31 87 ILE A CA 1
ATOM 688 C C . ILE A 1 87 ? -9.509 -15.602 30.983 1.00 88.31 87 ILE A C 1
ATOM 690 O O . ILE A 1 87 ? -9.155 -15.807 32.146 1.00 88.31 87 ILE A O 1
ATOM 694 N N . ILE A 1 88 ? -10.410 -14.686 30.657 1.00 89.00 88 ILE A N 1
ATOM 695 C CA . ILE A 1 88 ? -11.146 -13.895 31.632 1.00 89.00 88 ILE A CA 1
ATOM 696 C C . ILE A 1 88 ? -12.491 -14.589 31.877 1.00 89.00 88 ILE A C 1
ATOM 698 O O . ILE A 1 88 ? -13.309 -14.700 30.954 1.00 89.00 88 ILE A O 1
ATOM 702 N N . PRO A 1 89 ? -12.715 -15.097 33.101 1.00 85.00 89 PRO A N 1
ATOM 703 C CA . PRO A 1 89 ? -13.884 -15.910 33.404 1.00 85.00 89 PRO A CA 1
ATOM 704 C C . PRO A 1 89 ? -15.168 -15.090 33.318 1.00 85.00 89 PRO A C 1
ATOM 706 O O . PRO A 1 89 ? -15.172 -13.916 33.691 1.00 85.00 89 PRO A O 1
ATOM 709 N N . THR A 1 90 ? -16.259 -15.706 32.859 1.00 84.06 90 THR A N 1
ATOM 710 C CA . THR A 1 90 ? -17.589 -15.077 32.843 1.00 84.06 90 THR A CA 1
ATOM 711 C C . THR A 1 90 ? -18.002 -14.579 34.230 1.00 84.06 90 THR A C 1
ATOM 713 O O . THR A 1 90 ? -17.795 -15.262 35.235 1.00 84.06 90 THR A O 1
ATOM 716 N N . GLY A 1 91 ? -18.532 -13.354 34.279 1.00 80.56 91 GLY A N 1
ATOM 717 C CA . GLY A 1 91 ? -18.894 -12.613 35.493 1.00 80.56 91 GLY A CA 1
ATOM 718 C C . GLY A 1 91 ? -17.699 -12.262 36.394 1.00 80.56 91 GLY A C 1
ATOM 719 O O . GLY A 1 91 ? -17.858 -11.778 37.514 1.00 80.56 91 GLY A O 1
ATOM 720 N N . GLY A 1 92 ? -16.476 -12.515 35.930 1.00 86.69 92 GLY A N 1
ATOM 721 C CA . GLY A 1 92 ? -15.253 -12.335 36.693 1.00 86.69 92 GLY A CA 1
ATOM 722 C C . GLY A 1 92 ? -14.316 -11.291 36.102 1.00 86.69 92 GLY A C 1
ATOM 723 O O . GLY A 1 92 ? -14.631 -10.562 35.154 1.00 86.69 92 GLY A O 1
ATOM 724 N N . TYR A 1 93 ? -13.126 -11.212 36.689 1.00 89.19 93 TYR A N 1
ATOM 725 C CA . TYR A 1 93 ? -12.089 -10.290 36.252 1.00 89.19 93 TYR A CA 1
ATOM 726 C C . TYR A 1 93 ? -10.687 -10.814 36.548 1.00 89.19 93 TYR A C 1
ATOM 728 O O . TYR A 1 93 ? -10.462 -11.676 37.399 1.00 89.19 93 TYR A O 1
ATOM 736 N N . VAL A 1 94 ? -9.722 -10.243 35.834 1.00 92.12 94 VAL A N 1
ATOM 737 C CA . VAL A 1 94 ? -8.297 -10.504 36.021 1.00 92.12 94 VAL A CA 1
ATOM 738 C C . VAL A 1 94 ? -7.569 -9.183 36.243 1.00 92.12 94 VAL A C 1
ATOM 740 O O . VAL A 1 94 ? -7.772 -8.208 35.504 1.00 92.12 94 VAL A O 1
ATOM 743 N N . ILE A 1 95 ? -6.697 -9.168 37.252 1.00 92.12 95 ILE A N 1
ATOM 744 C CA . ILE A 1 95 ? -5.714 -8.112 37.491 1.00 92.12 95 ILE A CA 1
ATOM 745 C C . ILE A 1 95 ? -4.368 -8.615 36.987 1.00 92.12 95 ILE A C 1
ATOM 747 O O . ILE A 1 95 ? -3.842 -9.617 37.476 1.00 92.12 95 ILE A O 1
ATOM 751 N N . ILE A 1 96 ? -3.806 -7.898 36.022 1.00 93.31 96 ILE A N 1
ATOM 752 C CA . ILE A 1 96 ? -2.476 -8.166 35.486 1.00 93.31 96 ILE A CA 1
ATOM 753 C C . ILE A 1 96 ? -1.524 -7.035 35.857 1.00 93.31 96 ILE A C 1
ATOM 755 O O . ILE A 1 96 ? -1.931 -5.886 36.022 1.00 93.31 96 ILE A O 1
ATOM 759 N N . ARG A 1 97 ? -0.240 -7.362 35.953 1.00 90.38 97 ARG A N 1
ATOM 760 C CA . ARG A 1 97 ? 0.854 -6.400 36.011 1.00 90.38 97 ARG A CA 1
ATOM 761 C C . ARG A 1 97 ? 1.721 -6.631 34.796 1.00 90.38 97 ARG A C 1
ATOM 763 O O . ARG A 1 97 ? 2.314 -7.694 34.642 1.00 90.38 97 ARG A O 1
ATOM 770 N N . PHE A 1 98 ? 1.841 -5.617 33.969 1.00 88.38 98 PHE A N 1
ATOM 771 C CA . PHE A 1 98 ? 2.740 -5.635 32.833 1.00 88.38 98 PHE A CA 1
ATOM 772 C C . PHE A 1 98 ? 3.524 -4.337 32.823 1.00 88.38 98 PHE A C 1
ATOM 774 O O . PHE A 1 98 ? 3.117 -3.341 33.427 1.00 88.38 98 PHE A O 1
ATOM 781 N N . LYS A 1 99 ? 4.685 -4.362 32.180 1.00 78.19 99 LYS A N 1
ATOM 782 C CA . LYS A 1 99 ? 5.421 -3.135 31.934 1.00 78.19 99 LYS A CA 1
ATOM 783 C C . LYS A 1 99 ? 4.687 -2.412 30.810 1.00 78.19 99 LYS A C 1
ATOM 785 O O . LYS A 1 99 ? 4.748 -2.857 29.674 1.00 78.19 99 LYS A O 1
ATOM 790 N N . ALA A 1 100 ? 3.979 -1.338 31.144 1.00 69.50 100 ALA A N 1
ATOM 791 C CA . ALA A 1 100 ? 3.462 -0.414 30.148 1.00 69.50 100 ALA A CA 1
ATOM 792 C C . ALA A 1 100 ? 4.644 0.406 29.630 1.00 69.50 100 ALA A C 1
ATOM 794 O O . ALA A 1 100 ? 4.983 1.456 30.167 1.00 69.50 100 ALA A O 1
ATOM 795 N N . ASP A 1 101 ? 5.345 -0.136 28.647 1.00 67.00 101 ASP A N 1
ATOM 796 C CA . ASP A 1 101 ? 6.406 0.568 27.944 1.00 67.00 101 ASP A CA 1
ATOM 797 C C . ASP A 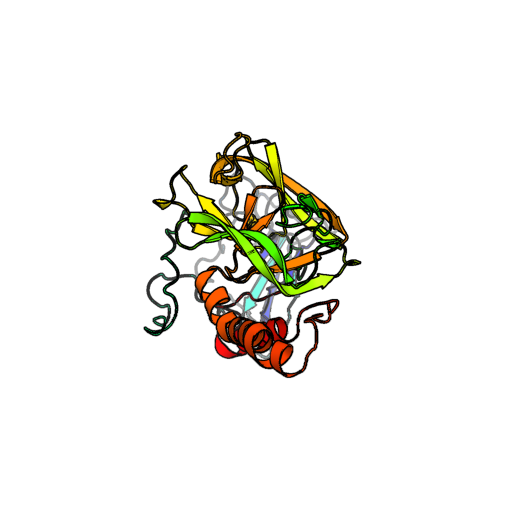1 101 ? 5.893 1.223 26.656 1.00 67.00 101 ASP A C 1
ATOM 799 O O . ASP A 1 101 ? 6.683 1.841 25.956 1.00 67.00 101 ASP A O 1
ATOM 803 N N . ASN A 1 102 ? 4.583 1.153 26.380 1.00 49.78 102 ASN A N 1
ATOM 804 C CA . ASN A 1 102 ? 3.898 1.963 25.375 1.00 49.78 102 ASN A CA 1
ATOM 805 C C . ASN A 1 102 ? 3.694 3.394 25.919 1.00 49.78 102 ASN A C 1
ATOM 807 O O . ASN A 1 102 ? 2.823 3.587 26.775 1.00 49.78 102 ASN A O 1
ATOM 811 N N . PRO A 1 103 ? 4.479 4.399 25.481 1.00 46.91 103 PRO A N 1
ATOM 812 C CA . PRO A 1 103 ? 4.150 5.779 25.775 1.00 46.91 103 PRO A CA 1
ATOM 813 C C . PRO A 1 103 ? 2.970 6.137 24.874 1.00 46.91 103 PRO A C 1
ATOM 815 O O . PRO A 1 103 ? 3.161 6.408 23.693 1.00 46.91 103 PRO A O 1
ATOM 818 N N . GLY A 1 104 ? 1.747 6.115 25.410 1.00 38.62 104 GLY A N 1
ATOM 819 C CA . GLY A 1 104 ? 0.608 6.689 24.693 1.00 38.62 104 GLY A CA 1
ATOM 820 C C . GLY A 1 104 ? 0.997 8.074 24.168 1.00 38.62 104 GLY A C 1
ATOM 821 O O . GLY A 1 104 ? 1.661 8.824 24.889 1.00 38.62 104 GLY A O 1
ATOM 822 N N . GLU A 1 105 ? 0.668 8.366 22.907 1.00 39.41 105 GLU A N 1
ATOM 823 C CA . GLU A 1 105 ? 1.088 9.589 22.220 1.00 39.41 105 GLU A CA 1
ATOM 824 C C . GLU A 1 105 ? 0.850 10.824 23.096 1.00 39.41 105 GLU A C 1
ATOM 826 O O . GLU A 1 105 ? -0.269 11.302 23.279 1.00 39.41 105 GLU A O 1
ATOM 831 N N . SER A 1 106 ? 1.937 11.368 23.636 1.00 34.53 106 SER A N 1
ATOM 832 C CA . SER A 1 106 ? 1.982 12.750 24.075 1.00 34.53 106 SER A CA 1
ATOM 833 C C . SER A 1 106 ? 2.750 13.494 22.983 1.00 34.53 106 SER A C 1
ATOM 835 O O . SER A 1 106 ? 3.917 13.155 22.766 1.00 34.53 106 SER A O 1
ATOM 837 N N . PRO A 1 107 ? 2.150 14.482 22.289 1.00 43.00 107 PRO A N 1
ATOM 838 C CA . PRO A 1 107 ? 2.724 15.154 21.110 1.00 43.00 107 PRO A CA 1
ATOM 839 C C . PRO A 1 107 ? 4.115 15.786 21.291 1.00 43.00 107 PRO A C 1
ATOM 841 O O . PRO A 1 107 ? 4.693 16.295 20.338 1.00 43.00 107 PRO A O 1
ATOM 844 N N . ASN A 1 108 ? 4.657 15.787 22.509 1.00 42.31 108 ASN A N 1
ATOM 845 C CA . ASN A 1 108 ? 5.779 16.624 22.907 1.00 42.31 108 ASN A CA 1
ATOM 846 C C . ASN A 1 108 ? 7.093 15.864 23.141 1.00 42.31 108 ASN A C 1
ATOM 848 O O . ASN A 1 108 ? 8.039 16.487 23.610 1.00 42.31 108 ASN A O 1
ATOM 852 N N . ASN A 1 109 ? 7.179 14.553 22.867 1.00 39.75 109 ASN A N 1
ATOM 853 C CA . ASN A 1 109 ? 8.365 13.769 23.258 1.00 39.75 109 ASN A CA 1
ATOM 854 C C . ASN A 1 109 ? 8.911 12.784 22.208 1.00 39.75 109 ASN A C 1
ATOM 856 O O . ASN A 1 109 ? 9.588 11.819 22.564 1.00 39.75 109 ASN A O 1
ATOM 860 N N . GLN A 1 110 ? 8.671 13.019 20.915 1.00 41.66 110 GLN A N 1
ATOM 861 C CA . GLN A 1 110 ? 9.447 12.328 19.879 1.00 41.66 110 GLN A CA 1
ATOM 862 C C . GLN A 1 110 ? 10.872 12.907 19.828 1.00 41.66 110 GLN A C 1
ATOM 864 O O . GLN A 1 110 ? 11.023 14.133 19.813 1.00 41.66 110 GLN A O 1
ATOM 869 N N . PRO A 1 111 ? 11.929 12.067 19.803 1.00 38.50 111 PRO A N 1
ATOM 870 C CA . PRO A 1 111 ? 13.279 12.560 19.569 1.00 38.50 111 PRO A CA 1
ATOM 871 C C . PRO A 1 111 ? 13.309 13.297 18.222 1.00 38.50 111 PRO A C 1
ATOM 873 O O . PRO A 1 111 ? 12.712 12.814 17.254 1.00 38.50 111 PRO A O 1
ATOM 876 N N . PRO A 1 112 ? 13.965 14.467 18.137 1.00 42.81 112 PRO A N 1
ATOM 877 C CA . PRO A 1 112 ? 14.001 15.233 16.903 1.00 42.81 112 PRO A CA 1
ATOM 878 C C . PRO A 1 112 ? 14.620 14.383 15.793 1.00 42.81 112 PRO A C 1
ATOM 880 O O . PRO A 1 112 ? 15.713 13.833 15.948 1.00 42.81 112 PRO A O 1
ATOM 883 N N . VAL A 1 113 ? 13.909 14.279 14.668 1.00 46.97 113 VAL A N 1
ATOM 884 C CA . VAL A 1 113 ? 14.446 13.702 13.434 1.00 46.97 113 VAL A CA 1
ATOM 885 C C . VAL A 1 113 ? 15.722 14.485 13.089 1.00 46.97 113 VAL A C 1
ATOM 887 O O . VAL A 1 113 ? 15.639 15.712 12.986 1.00 46.97 113 VAL A O 1
ATOM 890 N N . PRO A 1 114 ? 16.898 13.838 12.949 1.00 52.00 114 PRO A N 1
ATOM 891 C CA . PRO A 1 114 ? 18.138 14.559 12.678 1.00 52.00 114 PRO A CA 1
ATOM 892 C C . PRO A 1 114 ? 18.001 15.403 11.408 1.00 52.00 114 PRO A C 1
ATOM 894 O O . PRO A 1 114 ? 17.387 14.952 10.446 1.00 52.00 114 PRO A O 1
ATOM 897 N N . ASP A 1 115 ? 18.619 16.586 11.362 1.00 48.28 115 ASP A N 1
ATOM 898 C CA . ASP A 1 115 ? 18.395 17.605 10.314 1.00 48.28 115 ASP A CA 1
ATOM 899 C C . ASP A 1 115 ? 18.626 17.140 8.858 1.00 48.28 115 ASP A C 1
ATOM 901 O O . ASP A 1 115 ? 18.239 17.831 7.917 1.00 48.28 115 ASP A O 1
ATOM 905 N N . LYS A 1 116 ? 19.252 15.972 8.658 1.00 53.69 116 LYS A N 1
ATOM 906 C CA . LYS A 1 116 ? 19.514 15.352 7.347 1.00 53.69 116 LYS A CA 1
ATOM 907 C C . LYS A 1 116 ? 18.494 14.284 6.932 1.00 53.69 116 LYS A C 1
ATOM 909 O O . LYS A 1 116 ? 18.584 13.786 5.813 1.00 53.69 116 LYS A O 1
ATOM 914 N N . PHE A 1 117 ? 17.569 13.905 7.809 1.00 43.25 117 PHE A N 1
ATOM 915 C CA . PHE A 1 117 ? 16.501 12.957 7.499 1.00 43.25 117 PHE A CA 1
ATOM 916 C C . PHE A 1 117 ? 15.274 13.698 6.949 1.00 43.25 117 PHE A C 1
ATOM 918 O O . PHE A 1 117 ? 15.015 14.836 7.356 1.00 43.25 117 PHE A O 1
ATOM 925 N N . PRO A 1 118 ? 14.500 13.079 6.038 1.00 47.69 118 PRO A N 1
ATOM 926 C CA . PRO A 1 118 ? 13.261 13.669 5.552 1.00 47.69 118 PRO A CA 1
ATOM 927 C C . PRO A 1 118 ? 12.325 13.996 6.719 1.00 47.69 118 PRO A C 1
ATOM 929 O O . PRO A 1 118 ? 12.041 13.142 7.560 1.00 47.69 118 PRO A O 1
ATOM 932 N N . LYS A 1 119 ? 11.845 15.241 6.773 1.00 51.66 119 LYS A N 1
ATOM 933 C CA . LYS A 1 119 ? 10.836 15.658 7.749 1.00 51.66 119 LYS A CA 1
ATOM 934 C C . LYS A 1 119 ? 9.482 15.160 7.259 1.00 51.66 119 LYS A C 1
ATOM 936 O O . LYS A 1 119 ? 8.892 15.757 6.365 1.00 51.66 119 LYS A O 1
ATOM 941 N N . CYS A 1 120 ? 9.015 14.054 7.821 1.00 53.28 120 CYS A N 1
ATOM 942 C CA . CYS A 1 120 ? 7.663 13.565 7.585 1.00 53.28 120 CYS A CA 1
ATOM 943 C C . CYS A 1 120 ? 6.666 14.628 8.080 1.00 53.28 120 CYS A C 1
ATOM 945 O O . CYS A 1 120 ? 6.877 15.214 9.144 1.00 53.28 120 CYS A O 1
ATOM 947 N N . GLY A 1 121 ? 5.631 14.936 7.292 1.00 44.97 121 GLY A N 1
ATOM 948 C CA . GLY A 1 121 ? 4.637 15.948 7.660 1.00 44.97 121 GLY A CA 1
ATOM 949 C C . GLY A 1 121 ? 4.046 15.688 9.051 1.00 44.97 121 GLY A C 1
ATOM 950 O O . GLY A 1 121 ? 3.824 14.542 9.432 1.00 44.97 121 GLY A O 1
ATOM 951 N N . SER A 1 122 ? 3.807 16.751 9.820 1.00 36.56 122 SER A N 1
ATOM 952 C CA . SER A 1 122 ? 3.138 16.660 11.120 1.00 36.56 122 SER A CA 1
ATOM 953 C C . SER A 1 122 ? 1.689 16.219 10.921 1.00 36.56 122 SER A C 1
ATOM 955 O O . SER A 1 122 ? 0.919 16.922 10.262 1.00 36.56 122 SER A O 1
ATOM 957 N N . PHE A 1 123 ? 1.318 15.076 11.493 1.00 39.12 123 PHE A N 1
ATOM 958 C CA . PHE A 1 123 ? -0.059 14.598 11.500 1.00 39.12 123 PHE A CA 1
ATOM 959 C C . PHE A 1 123 ? -0.949 15.603 12.239 1.00 39.12 123 PHE A C 1
ATOM 961 O O . PHE A 1 123 ? -0.711 15.925 13.405 1.00 39.12 123 PHE A O 1
ATOM 968 N N . LEU A 1 124 ? -1.985 16.107 11.564 1.00 31.81 124 LEU A N 1
ATOM 969 C CA . LEU A 1 124 ? -3.147 16.625 12.270 1.00 31.81 124 LEU A CA 1
ATOM 970 C C . LEU A 1 124 ? -3.859 15.410 12.854 1.00 31.81 124 LEU A C 1
ATOM 972 O O . LEU A 1 124 ? -4.221 14.482 12.135 1.00 31.81 124 LEU A O 1
ATOM 976 N N . ASN A 1 125 ? -3.973 15.418 14.174 1.00 34.94 125 ASN A N 1
ATOM 977 C CA . ASN A 1 125 ? -4.647 14.409 14.968 1.00 34.94 125 ASN A CA 1
ATOM 978 C C . ASN A 1 125 ? -6.156 14.507 14.672 1.00 34.94 125 ASN A C 1
ATOM 980 O O . ASN A 1 125 ? -6.898 15.169 15.399 1.00 34.94 125 ASN A O 1
ATOM 984 N N . ASP A 1 126 ? -6.598 13.942 13.547 1.00 33.59 126 ASP A N 1
ATOM 985 C CA . ASP A 1 126 ? -8.019 13.810 13.243 1.00 33.59 126 ASP A CA 1
ATOM 986 C C . ASP A 1 126 ? -8.596 12.787 14.223 1.00 33.59 126 ASP A C 1
ATOM 988 O O . ASP A 1 126 ? -8.196 11.624 14.274 1.00 33.59 126 ASP A O 1
ATOM 992 N N . GLY A 1 127 ? -9.454 13.295 15.106 1.00 33.81 127 GLY A N 1
ATOM 993 C CA . GLY A 1 127 ? -9.772 12.689 16.389 1.00 33.81 127 GLY A CA 1
ATOM 994 C C . GLY A 1 127 ? -10.160 11.210 16.355 1.00 33.81 127 GLY A C 1
ATOM 995 O O . GLY A 1 127 ? -10.906 10.756 15.497 1.00 33.81 127 GLY A O 1
ATOM 996 N N . LYS A 1 128 ? -9.714 10.497 17.398 1.00 33.50 128 LYS A N 1
ATOM 997 C CA . LYS A 1 128 ? -10.217 9.192 17.860 1.00 33.50 128 LYS A CA 1
ATOM 998 C C . LYS A 1 128 ? -10.586 8.225 16.730 1.00 33.50 128 LYS A C 1
ATOM 1000 O O . LYS A 1 128 ? -11.744 7.824 16.592 1.00 33.50 128 LYS A O 1
ATOM 1005 N N . VAL A 1 129 ? -9.580 7.763 15.998 1.00 35.00 129 VAL A N 1
ATOM 1006 C CA . VAL A 1 129 ? -9.659 6.430 15.400 1.00 35.00 129 VAL A CA 1
ATOM 1007 C C . VAL A 1 129 ? -9.644 5.440 16.565 1.00 35.00 129 VAL A C 1
ATOM 1009 O O . VAL A 1 129 ? -8.711 5.427 17.363 1.00 35.00 129 VAL A O 1
ATOM 1012 N N . LYS A 1 130 ? -10.725 4.674 16.730 1.00 29.88 130 LYS A N 1
ATOM 1013 C CA . LYS A 1 130 ? -10.671 3.460 17.542 1.00 29.88 130 LYS A CA 1
ATOM 1014 C C . LYS A 1 130 ? -9.776 2.483 16.788 1.00 29.88 130 LYS A C 1
ATOM 1016 O O . LYS A 1 130 ? -10.068 2.184 15.632 1.00 29.88 130 LYS A O 1
ATOM 1021 N N . GLU A 1 131 ? -8.702 2.039 17.426 1.00 33.97 131 GLU A N 1
ATOM 1022 C CA . GLU A 1 131 ? -8.061 0.779 17.067 1.00 33.97 131 GLU A CA 1
ATOM 1023 C C . GLU A 1 131 ? -9.142 -0.299 17.219 1.00 33.97 131 GLU A C 1
ATOM 1025 O O . GLU A 1 131 ? -9.616 -0.576 18.322 1.00 33.97 131 GLU A O 1
ATOM 1030 N N . ASP A 1 132 ? -9.653 -0.802 16.096 1.00 31.47 132 ASP A N 1
ATOM 1031 C CA . ASP A 1 132 ? -10.449 -2.020 16.108 1.00 31.47 132 ASP A CA 1
ATOM 1032 C C . ASP A 1 132 ? -9.461 -3.167 16.347 1.00 31.47 132 ASP A C 1
ATOM 1034 O O . ASP A 1 132 ? -8.844 -3.674 15.412 1.00 31.47 132 ASP A O 1
ATOM 1038 N N . ASP A 1 133 ? -9.327 -3.579 17.611 1.00 34.56 133 ASP A N 1
ATOM 1039 C CA . ASP A 1 133 ? -8.605 -4.780 18.062 1.00 34.56 133 ASP A CA 1
ATOM 1040 C C . ASP A 1 133 ? -9.359 -6.073 17.668 1.00 34.56 133 ASP A C 1
ATOM 1042 O O . ASP A 1 133 ? -9.520 -7.017 18.446 1.00 34.56 133 ASP A O 1
ATOM 1046 N N . GLY A 1 134 ? -9.880 -6.109 16.440 1.00 32.25 134 GLY A N 1
ATOM 1047 C CA . GLY A 1 134 ? -10.406 -7.306 15.806 1.00 32.25 134 GLY A CA 1
ATOM 1048 C C . GLY A 1 134 ? -9.236 -8.158 15.342 1.00 32.25 134 GLY A C 1
ATOM 1049 O O . GLY A 1 134 ? -8.617 -7.855 14.324 1.00 32.25 134 GLY A O 1
ATOM 1050 N N . GLY A 1 135 ? -8.931 -9.192 16.126 1.00 37.44 135 GLY A N 1
ATOM 1051 C CA . GLY A 1 135 ? -7.863 -10.146 15.866 1.00 37.44 135 GLY A CA 1
ATOM 1052 C C . GLY A 1 135 ? -7.922 -10.718 14.454 1.00 37.44 135 GLY A C 1
ATOM 1053 O O . GLY A 1 135 ? -8.886 -11.379 14.100 1.00 37.44 135 GLY A O 1
ATOM 1054 N N . ASP A 1 136 ? -6.873 -10.414 13.700 1.00 33.53 136 ASP A N 1
ATOM 1055 C CA . ASP A 1 136 ? -6.233 -11.226 12.670 1.00 33.53 136 ASP A CA 1
ATOM 1056 C C . ASP A 1 136 ? -4.910 -10.500 12.381 1.00 33.53 136 ASP A C 1
ATOM 1058 O O . ASP A 1 136 ? -4.813 -9.657 11.485 1.00 33.53 136 ASP A O 1
ATOM 1062 N N . ASP A 1 137 ? -3.896 -10.762 13.212 1.00 39.62 137 ASP A N 1
ATOM 1063 C CA . ASP A 1 137 ? -2.505 -10.398 12.914 1.00 39.62 137 ASP A CA 1
ATOM 1064 C C . ASP A 1 137 ? -2.004 -11.352 11.825 1.00 39.62 137 ASP A C 1
ATOM 1066 O O . ASP A 1 137 ? -1.187 -12.243 12.050 1.00 39.62 137 ASP A O 1
ATOM 1070 N N . ASP A 1 138 ? -2.576 -11.215 10.631 1.00 38.22 138 ASP A N 1
ATOM 1071 C CA . ASP A 1 138 ? -1.914 -11.688 9.433 1.00 38.22 138 ASP A CA 1
ATOM 1072 C C . ASP A 1 138 ? -0.713 -10.753 9.269 1.00 38.22 138 ASP A C 1
ATOM 1074 O O . ASP A 1 138 ? -0.879 -9.527 9.204 1.00 38.22 138 ASP A O 1
ATOM 1078 N N . GLY A 1 139 ? 0.501 -11.306 9.267 1.00 40.25 139 GLY A N 1
ATOM 1079 C CA . GLY A 1 139 ? 1.736 -10.622 8.871 1.00 40.25 139 GLY A CA 1
ATOM 1080 C C . GLY A 1 139 ? 1.646 -10.237 7.394 1.00 40.25 139 GLY A C 1
ATOM 1081 O O . GLY A 1 139 ? 2.301 -10.820 6.538 1.00 40.25 139 GLY A O 1
ATOM 1082 N N . GLY A 1 140 ? 0.689 -9.361 7.099 1.00 44.88 140 GLY A N 1
ATOM 1083 C CA . GLY A 1 140 ? 0.025 -9.274 5.822 1.00 44.88 140 GLY A CA 1
ATOM 1084 C C . GLY A 1 140 ? 0.859 -8.452 4.877 1.00 44.88 140 GLY A C 1
ATOM 1085 O O . GLY A 1 140 ? 0.825 -7.219 4.956 1.00 44.88 140 GLY A O 1
ATOM 1086 N N . ALA A 1 141 ? 1.523 -9.180 3.978 1.00 53.44 141 ALA A N 1
ATOM 1087 C CA . ALA A 1 141 ? 2.214 -8.708 2.790 1.00 53.44 141 ALA A CA 1
ATOM 1088 C C . ALA A 1 141 ? 1.736 -7.313 2.366 1.00 53.44 141 ALA A C 1
ATOM 1090 O O . ALA A 1 141 ? 0.638 -7.111 1.837 1.00 53.44 141 ALA A O 1
ATOM 1091 N N . SER A 1 142 ? 2.574 -6.321 2.608 1.00 71.75 142 SER A N 1
ATOM 1092 C CA . SER A 1 142 ? 2.383 -4.951 2.150 1.00 71.75 142 SER A CA 1
ATOM 1093 C C . SER A 1 142 ? 2.447 -4.837 0.613 1.00 71.75 142 SER A C 1
ATOM 1095 O O . SER A 1 142 ? 3.513 -4.600 0.048 1.00 71.75 142 SER A O 1
ATOM 1097 N N . CYS A 1 143 ? 1.338 -5.069 -0.099 1.00 88.62 143 CYS A N 1
ATOM 1098 C CA . CYS A 1 143 ? 1.358 -5.434 -1.522 1.00 88.62 143 CYS A CA 1
ATOM 1099 C C . CYS A 1 143 ? 0.074 -5.063 -2.288 1.00 88.62 143 CYS A C 1
ATOM 1101 O O . CYS A 1 143 ? -0.979 -4.797 -1.707 1.00 88.62 143 CYS A O 1
ATOM 1103 N N . PHE A 1 144 ? 0.177 -5.114 -3.615 1.00 94.31 144 PHE A N 1
ATOM 1104 C CA . PHE A 1 144 ? -0.932 -5.137 -4.569 1.00 94.31 144 PHE A CA 1
ATOM 1105 C C . PHE A 1 144 ? -1.257 -6.577 -4.989 1.00 94.31 144 PHE A C 1
ATOM 1107 O O . PHE A 1 144 ? -0.429 -7.480 -4.835 1.00 94.31 144 PHE A O 1
ATOM 1114 N N . SER A 1 145 ? -2.447 -6.793 -5.557 1.00 93.69 145 SER A N 1
ATOM 1115 C CA . SER A 1 145 ? -2.824 -8.104 -6.099 1.00 93.69 145 SER A CA 1
ATOM 1116 C C . SER A 1 145 ? -2.059 -8.419 -7.387 1.00 93.69 145 SER A C 1
ATOM 1118 O O . SER A 1 145 ? -1.916 -7.561 -8.253 1.00 93.69 145 SER A O 1
ATOM 1120 N N . ALA A 1 146 ? -1.679 -9.681 -7.598 1.00 92.44 146 ALA A N 1
ATOM 1121 C CA . ALA A 1 146 ? -1.085 -10.154 -8.857 1.00 92.44 146 ALA A CA 1
ATOM 1122 C C . ALA A 1 146 ? -1.905 -9.819 -10.120 1.00 92.44 146 ALA A C 1
ATOM 1124 O O . ALA A 1 146 ? -1.359 -9.689 -11.219 1.00 92.44 146 ALA A O 1
ATOM 1125 N N . THR A 1 147 ? -3.224 -9.686 -9.957 1.00 93.50 147 THR A N 1
ATOM 1126 C CA . THR A 1 147 ? -4.182 -9.360 -11.028 1.00 93.50 147 THR A CA 1
ATOM 1127 C C . THR A 1 147 ? -4.397 -7.862 -11.231 1.00 93.50 147 THR A C 1
ATOM 1129 O O . THR A 1 147 ? -5.030 -7.482 -12.215 1.00 93.50 147 THR A O 1
ATOM 1132 N N . SER A 1 148 ? -3.879 -7.020 -10.332 1.00 95.81 148 SER A N 1
ATOM 1133 C CA . SER A 1 148 ? -3.902 -5.571 -10.504 1.00 95.81 148 SER A CA 1
ATOM 1134 C C . SER A 1 148 ? -3.098 -5.161 -11.729 1.00 95.81 148 SER A C 1
ATOM 1136 O O . SER A 1 148 ? -2.158 -5.843 -12.146 1.00 95.81 148 SER A O 1
ATOM 1138 N N . THR A 1 149 ? -3.495 -4.046 -12.321 1.00 96.06 149 THR A N 1
ATOM 1139 C CA . THR A 1 149 ? -3.010 -3.594 -13.622 1.00 96.06 149 THR A CA 1
ATOM 1140 C C . THR A 1 149 ? -2.110 -2.376 -13.508 1.00 96.06 149 THR A C 1
ATOM 1142 O O . THR A 1 149 ? -2.337 -1.490 -12.686 1.00 96.06 149 THR A O 1
ATOM 1145 N N . VAL A 1 150 ? -1.103 -2.313 -14.374 1.00 96.69 150 VAL A N 1
ATOM 1146 C CA . VAL A 1 150 ? -0.222 -1.154 -14.560 1.00 96.69 150 VAL A CA 1
ATOM 1147 C C . VAL A 1 150 ? -0.143 -0.815 -16.043 1.00 96.69 150 VAL A C 1
ATOM 1149 O O . VAL A 1 150 ? -0.282 -1.695 -16.895 1.00 96.69 150 VAL A O 1
ATOM 1152 N N . PHE A 1 151 ? 0.075 0.459 -16.365 1.00 95.06 151 PHE A N 1
ATOM 1153 C CA . PHE A 1 151 ? 0.279 0.903 -17.743 1.00 95.06 151 PHE A CA 1
ATOM 1154 C C . PHE A 1 151 ? 1.774 1.057 -18.023 1.00 95.06 151 PHE A C 1
ATOM 1156 O O . PHE A 1 151 ? 2.438 1.873 -17.386 1.00 95.06 151 PHE A O 1
ATOM 1163 N N . THR A 1 152 ? 2.297 0.275 -18.962 1.00 94.56 152 THR A N 1
ATOM 1164 C CA . THR A 1 152 ? 3.705 0.304 -19.381 1.00 94.56 152 THR A CA 1
ATOM 1165 C C . THR A 1 152 ? 3.910 1.147 -20.633 1.00 94.56 152 THR A C 1
ATOM 1167 O O . THR A 1 152 ? 3.025 1.222 -21.486 1.00 94.56 152 THR A O 1
ATOM 1170 N N . GLU A 1 153 ? 5.100 1.734 -20.770 1.00 93.19 153 GLU A N 1
ATOM 1171 C CA . GLU A 1 153 ? 5.488 2.534 -21.943 1.00 93.19 153 GLU A CA 1
ATOM 1172 C C . GLU A 1 153 ? 5.438 1.713 -23.244 1.00 93.19 153 GLU A C 1
ATOM 1174 O O . GLU A 1 153 ? 5.024 2.215 -24.286 1.00 93.19 153 GLU A O 1
ATOM 1179 N N . SER A 1 154 ? 5.831 0.436 -23.184 1.00 92.19 154 SER A N 1
ATOM 1180 C CA . SER A 1 154 ? 6.026 -0.417 -24.362 1.00 92.19 154 SER A CA 1
ATOM 1181 C C . SER A 1 154 ? 4.856 -1.351 -24.679 1.00 92.19 154 SER A C 1
ATOM 1183 O O . SER A 1 154 ? 4.644 -1.672 -25.848 1.00 92.19 154 SER A O 1
ATOM 1185 N N . ARG A 1 155 ? 4.102 -1.816 -23.672 1.00 91.75 155 ARG A N 1
ATOM 1186 C CA . ARG A 1 155 ? 3.048 -2.839 -23.841 1.00 91.75 155 ARG A CA 1
ATOM 1187 C C . ARG A 1 155 ? 1.645 -2.339 -23.502 1.00 91.75 155 ARG A C 1
ATOM 1189 O O . ARG A 1 155 ? 0.679 -3.073 -23.696 1.00 91.75 155 ARG A O 1
ATOM 1196 N N . GLY A 1 156 ? 1.511 -1.111 -23.001 1.00 92.19 156 GLY A N 1
ATOM 1197 C CA . GLY A 1 156 ? 0.249 -0.611 -22.467 1.00 92.19 156 GLY A CA 1
ATOM 1198 C C . GLY A 1 156 ? -0.142 -1.345 -21.183 1.00 92.19 156 GLY A C 1
ATOM 1199 O O . GLY A 1 156 ? 0.713 -1.610 -20.333 1.00 92.19 156 GLY A O 1
ATOM 1200 N N . TYR A 1 157 ? -1.431 -1.655 -21.019 1.00 93.38 157 TYR A N 1
ATOM 1201 C CA . TYR A 1 157 ? -1.934 -2.317 -19.814 1.00 93.38 157 TYR A CA 1
ATOM 1202 C C . TYR A 1 157 ? -1.463 -3.768 -19.704 1.00 93.38 157 TYR A C 1
ATOM 1204 O O . TYR A 1 157 ? -1.733 -4.594 -20.574 1.00 93.38 157 TYR A O 1
ATOM 1212 N N . ILE A 1 158 ? -0.832 -4.084 -18.576 1.00 95.38 158 ILE A N 1
ATOM 1213 C CA . ILE A 1 158 ? -0.462 -5.444 -18.175 1.00 95.38 158 ILE A CA 1
ATOM 1214 C C . ILE A 1 158 ? -0.869 -5.688 -16.721 1.00 95.38 158 ILE A C 1
ATOM 1216 O O . ILE A 1 158 ? -1.125 -4.743 -15.975 1.00 95.38 158 ILE A O 1
ATOM 1220 N N . THR A 1 159 ? -0.895 -6.949 -16.299 1.00 96.44 159 THR A N 1
ATOM 1221 C CA . THR A 1 159 ? -1.028 -7.309 -14.882 1.00 96.44 159 THR A CA 1
ATOM 1222 C C . THR A 1 159 ? 0.321 -7.249 -14.168 1.00 96.44 159 THR A C 1
ATOM 1224 O O . THR A 1 159 ? 1.366 -7.464 -14.788 1.00 96.44 159 THR A O 1
ATOM 1227 N N . LEU A 1 160 ? 0.310 -7.027 -12.851 1.00 94.50 160 LEU A N 1
ATOM 1228 C CA . LEU A 1 160 ? 1.519 -7.036 -12.022 1.00 94.50 160 LEU A CA 1
ATOM 1229 C C . LEU A 1 160 ? 2.263 -8.375 -12.070 1.00 94.50 160 LEU A C 1
ATOM 1231 O O . LEU A 1 160 ? 3.489 -8.382 -12.056 1.00 94.50 160 LEU A O 1
ATOM 1235 N N . ASN A 1 161 ? 1.551 -9.496 -12.221 1.00 93.81 161 ASN A N 1
ATOM 1236 C CA . ASN A 1 161 ? 2.183 -10.805 -12.405 1.00 93.81 161 ASN A CA 1
ATOM 1237 C C . ASN A 1 161 ? 3.094 -10.886 -13.643 1.00 93.81 161 ASN A C 1
ATOM 1239 O O . ASN A 1 161 ? 4.062 -11.645 -13.650 1.00 93.81 161 ASN A O 1
ATOM 1243 N N . ASN A 1 162 ? 2.781 -10.104 -14.679 1.00 94.25 162 ASN A N 1
ATOM 1244 C CA . ASN A 1 162 ? 3.509 -10.072 -15.946 1.00 94.25 162 ASN A CA 1
ATOM 1245 C C . ASN A 1 162 ? 4.501 -8.900 -16.036 1.00 94.25 162 ASN A C 1
ATOM 1247 O O . ASN A 1 162 ? 5.114 -8.718 -17.092 1.00 94.25 162 ASN A O 1
ATOM 1251 N N . LEU A 1 163 ? 4.622 -8.090 -14.980 1.00 94.19 163 LEU A N 1
ATOM 1252 C CA . LEU A 1 163 ? 5.549 -6.966 -14.905 1.00 94.19 163 LEU A CA 1
ATOM 1253 C C . LEU A 1 163 ? 6.969 -7.470 -14.634 1.00 94.19 163 LEU A C 1
ATOM 1255 O O . LEU A 1 163 ? 7.185 -8.328 -13.777 1.00 94.19 163 LEU A O 1
ATOM 1259 N N . THR A 1 164 ? 7.942 -6.913 -15.345 1.00 92.31 164 THR A N 1
ATOM 1260 C CA . THR A 1 164 ? 9.354 -7.292 -15.235 1.00 92.31 164 THR A CA 1
ATOM 1261 C C . THR A 1 164 ? 10.233 -6.103 -14.845 1.00 92.31 164 THR A C 1
ATOM 1263 O O . THR A 1 164 ? 9.896 -4.946 -15.096 1.00 92.31 164 THR A O 1
ATOM 1266 N N . ILE A 1 165 ? 11.366 -6.387 -14.191 1.00 91.19 165 ILE A N 1
ATOM 1267 C CA . ILE A 1 165 ? 12.374 -5.371 -13.848 1.00 91.19 165 ILE A CA 1
ATOM 1268 C C . ILE A 1 165 ? 12.936 -4.769 -15.145 1.00 91.19 165 ILE A C 1
ATOM 1270 O O . ILE A 1 165 ? 13.255 -5.499 -16.081 1.00 91.19 165 ILE A O 1
ATOM 1274 N N . GLY A 1 166 ? 13.081 -3.446 -15.178 1.00 89.94 166 GLY A N 1
ATOM 1275 C CA . GLY A 1 166 ? 13.541 -2.664 -16.326 1.00 89.94 166 GLY A CA 1
ATOM 1276 C C . GLY A 1 166 ? 12.412 -2.106 -17.197 1.00 89.94 166 GLY A C 1
ATOM 1277 O O . GLY A 1 166 ? 12.652 -1.231 -18.029 1.00 89.94 166 GLY A O 1
ATOM 1278 N N . GLU A 1 167 ? 11.169 -2.561 -17.012 1.00 93.88 167 GLU A N 1
ATOM 1279 C CA . GLU A 1 167 ? 10.024 -1.932 -17.669 1.00 93.88 167 GLU A CA 1
ATOM 1280 C C . GLU A 1 167 ? 9.686 -0.593 -17.026 1.00 93.88 167 GLU A C 1
ATOM 1282 O O . GLU A 1 167 ? 9.762 -0.431 -15.807 1.00 93.88 167 GLU A O 1
ATOM 1287 N N . LYS A 1 168 ? 9.255 0.363 -17.851 1.00 96.00 168 LYS A N 1
ATOM 1288 C CA . LYS A 1 168 ? 8.763 1.643 -17.356 1.00 96.00 168 LYS A CA 1
ATOM 1289 C C . LYS A 1 168 ? 7.251 1.647 -17.249 1.00 96.00 168 LYS A C 1
ATOM 1291 O O . LYS A 1 168 ? 6.551 1.365 -18.223 1.00 96.00 168 LYS A O 1
ATOM 1296 N N . VAL A 1 169 ? 6.765 2.002 -16.069 1.00 97.12 169 VAL A N 1
ATOM 1297 C CA . VAL A 1 169 ? 5.348 2.062 -15.707 1.00 97.12 169 VAL A CA 1
ATOM 1298 C C . VAL A 1 169 ? 4.925 3.498 -15.442 1.00 97.12 169 VAL A C 1
ATOM 1300 O O . VAL A 1 169 ? 5.739 4.343 -15.072 1.00 97.12 169 VAL A O 1
ATOM 1303 N N . LEU A 1 170 ? 3.642 3.784 -15.633 1.00 95.75 170 LEU A N 1
ATOM 1304 C CA . LEU A 1 170 ? 3.085 5.096 -15.342 1.00 95.75 170 LEU A CA 1
ATOM 1305 C C . LEU A 1 170 ? 3.228 5.421 -13.844 1.00 95.75 170 LEU A C 1
ATOM 1307 O O . LEU A 1 170 ? 2.882 4.616 -12.976 1.00 95.75 170 LEU A O 1
ATOM 1311 N N . SER A 1 171 ? 3.735 6.615 -13.554 1.00 95.44 171 SER A N 1
ATOM 1312 C CA . SER A 1 171 ? 4.018 7.119 -12.211 1.00 95.44 171 SER A CA 1
ATOM 1313 C C . SER A 1 171 ? 3.831 8.641 -12.141 1.00 95.44 171 SER A C 1
ATOM 1315 O O . SER A 1 171 ? 3.464 9.283 -13.127 1.00 95.44 171 SER A O 1
ATOM 1317 N N . MET A 1 172 ? 4.071 9.222 -10.964 1.00 91.50 172 MET A N 1
ATOM 1318 C CA . MET A 1 172 ? 4.000 10.656 -10.695 1.00 91.50 172 MET A CA 1
ATOM 1319 C C . MET A 1 172 ? 5.354 11.177 -10.205 1.00 91.50 172 MET A C 1
ATOM 1321 O O . MET A 1 172 ? 5.870 10.716 -9.184 1.00 91.50 172 MET A O 1
ATOM 1325 N N . ASN A 1 173 ? 5.905 12.169 -10.908 1.00 87.56 173 ASN A N 1
ATOM 1326 C CA . ASN A 1 173 ? 7.161 12.811 -10.517 1.00 87.56 173 ASN A CA 1
ATOM 1327 C C . ASN A 1 173 ? 6.960 13.794 -9.338 1.00 87.56 173 ASN A C 1
ATOM 1329 O O . ASN A 1 173 ? 5.853 14.006 -8.838 1.00 87.56 173 ASN A O 1
ATOM 1333 N N . LYS A 1 174 ? 8.044 14.444 -8.899 1.00 83.44 174 LYS A N 1
ATOM 1334 C CA . LYS A 1 174 ? 8.019 15.448 -7.813 1.00 83.44 174 LYS A CA 1
ATOM 1335 C C . LYS A 1 174 ? 7.225 16.721 -8.141 1.00 83.44 174 LYS A C 1
ATOM 1337 O O . LYS A 1 174 ? 6.836 17.432 -7.221 1.00 83.44 174 LYS A O 1
ATOM 1342 N N . ASN A 1 175 ? 6.973 16.992 -9.420 1.00 84.06 175 ASN A N 1
ATOM 1343 C CA . ASN A 1 175 ? 6.173 18.126 -9.886 1.00 84.06 175 ASN A CA 1
ATOM 1344 C C . ASN A 1 175 ? 4.674 17.783 -9.988 1.00 84.06 175 ASN A C 1
ATOM 1346 O O . ASN A 1 175 ? 3.893 18.609 -10.452 1.00 84.06 175 ASN A O 1
ATOM 1350 N N . ASN A 1 176 ? 4.263 16.590 -9.537 1.00 84.69 176 ASN A N 1
ATOM 1351 C CA . ASN A 1 176 ? 2.911 16.038 -9.678 1.00 84.69 176 ASN A CA 1
ATOM 1352 C C . ASN A 1 176 ? 2.485 15.778 -11.134 1.00 84.69 176 ASN A C 1
ATOM 1354 O O . ASN A 1 176 ? 1.297 15.795 -11.456 1.00 84.69 176 ASN A O 1
ATOM 1358 N N . GLU A 1 177 ? 3.445 15.518 -12.020 1.00 87.75 177 GLU A N 1
ATOM 1359 C CA . GLU A 1 177 ? 3.193 15.232 -13.431 1.00 87.75 177 GLU A CA 1
ATOM 1360 C C . GLU A 1 177 ? 3.282 13.728 -13.701 1.00 87.75 177 GLU A C 1
ATOM 1362 O O . GLU A 1 177 ? 4.123 13.016 -13.136 1.00 87.75 177 GLU A O 1
ATOM 1367 N N . LEU A 1 178 ? 2.413 13.251 -14.595 1.00 92.19 178 LEU A N 1
ATOM 1368 C CA . LEU A 1 178 ? 2.447 11.876 -15.078 1.00 92.19 178 LEU A CA 1
ATOM 1369 C C . LEU A 1 178 ? 3.656 11.662 -15.984 1.00 92.19 178 LEU A C 1
ATOM 1371 O O . LEU A 1 178 ? 3.879 12.425 -16.922 1.00 92.19 178 LEU A O 1
ATOM 1375 N N . HIS A 1 179 ? 4.399 10.590 -15.736 1.00 94.44 179 HIS A N 1
ATOM 1376 C CA . HIS A 1 179 ? 5.474 10.144 -16.617 1.00 94.44 179 HIS A CA 1
ATOM 1377 C C . HIS A 1 179 ? 5.743 8.644 -16.429 1.00 94.44 179 HIS A C 1
ATOM 1379 O O . HIS A 1 179 ? 5.131 7.995 -15.580 1.00 94.44 179 HIS A O 1
ATOM 1385 N N . PHE A 1 180 ? 6.656 8.095 -17.228 1.00 95.75 180 PHE A N 1
ATOM 1386 C CA . PHE A 1 180 ? 7.089 6.706 -17.126 1.00 95.75 180 PHE A CA 1
ATOM 1387 C C . PHE A 1 180 ? 8.332 6.568 -16.244 1.00 95.75 180 PHE A C 1
ATOM 1389 O O . PHE A 1 180 ? 9.380 7.121 -16.570 1.00 95.75 180 PHE A O 1
ATOM 1396 N N . SER A 1 181 ? 8.208 5.781 -15.176 1.00 95.88 181 SER A N 1
ATOM 1397 C CA . SER A 1 181 ? 9.267 5.481 -14.210 1.00 95.88 181 SER A CA 1
ATOM 1398 C C . SER A 1 181 ? 9.652 4.011 -14.290 1.00 95.88 181 SER A C 1
ATOM 1400 O O . SER A 1 181 ? 8.787 3.143 -14.416 1.00 95.88 181 SER A O 1
ATOM 1402 N N . GLU A 1 182 ? 10.944 3.715 -14.242 1.00 94.88 182 GLU A N 1
ATOM 1403 C CA . GLU A 1 182 ? 11.451 2.353 -14.387 1.00 94.88 182 GLU A CA 1
ATOM 1404 C C . GLU A 1 182 ? 11.275 1.529 -13.114 1.00 94.88 182 GLU A C 1
ATOM 1406 O O . GLU A 1 182 ? 11.550 2.000 -12.012 1.00 94.88 182 GLU A O 1
ATOM 1411 N N . VAL A 1 183 ? 10.841 0.278 -13.269 1.00 94.25 183 VAL A N 1
ATOM 1412 C CA . VAL A 1 183 ? 10.782 -0.708 -12.189 1.00 94.25 183 VAL A CA 1
ATOM 1413 C C . VAL A 1 183 ? 12.173 -1.285 -11.979 1.00 94.25 183 VAL A C 1
ATOM 1415 O O . VAL A 1 183 ? 12.701 -1.981 -12.841 1.00 94.25 183 VAL A O 1
ATOM 1418 N N . ILE A 1 184 ? 12.764 -1.035 -10.818 1.00 90.19 184 ILE A N 1
ATOM 1419 C CA . ILE A 1 184 ? 14.161 -1.398 -10.541 1.00 90.19 184 ILE A CA 1
ATOM 1420 C C . ILE A 1 184 ? 14.295 -2.709 -9.759 1.00 90.19 184 ILE A C 1
ATOM 1422 O O . ILE A 1 184 ? 15.315 -3.385 -9.853 1.00 90.19 184 ILE A O 1
ATOM 1426 N N . MET A 1 185 ? 13.275 -3.070 -8.974 1.00 88.38 185 MET A N 1
ATOM 1427 C CA . MET A 1 185 ? 13.216 -4.304 -8.184 1.00 88.38 185 MET A CA 1
ATOM 1428 C C . MET A 1 185 ? 11.785 -4.575 -7.708 1.00 88.38 185 MET A C 1
ATOM 1430 O O . MET A 1 185 ? 10.927 -3.697 -7.771 1.00 88.38 185 MET A O 1
ATOM 1434 N N . PHE A 1 186 ? 11.542 -5.766 -7.166 1.00 89.31 186 PHE A N 1
ATOM 1435 C CA . PHE A 1 186 ? 10.349 -6.067 -6.373 1.00 89.31 186 PHE A CA 1
ATOM 1436 C C . PHE A 1 186 ? 10.754 -6.151 -4.903 1.00 89.31 186 PHE A C 1
ATOM 1438 O O . PHE A 1 186 ? 11.679 -6.885 -4.583 1.00 89.31 186 PHE A O 1
ATOM 1445 N N . LEU A 1 187 ? 10.095 -5.401 -4.018 1.00 88.19 187 LEU A N 1
ATOM 1446 C CA . LEU A 1 187 ? 10.312 -5.477 -2.567 1.00 88.19 187 LEU A CA 1
ATOM 1447 C C . LEU A 1 187 ? 9.761 -6.784 -1.993 1.00 88.19 187 LEU A C 1
ATOM 1449 O O . LEU A 1 187 ? 10.359 -7.376 -1.098 1.00 88.19 187 LEU A O 1
ATOM 1453 N N . HIS A 1 188 ? 8.633 -7.224 -2.545 1.00 85.81 188 HIS A N 1
ATOM 1454 C CA . HIS A 1 188 ? 7.981 -8.488 -2.254 1.00 85.81 188 HIS A CA 1
ATOM 1455 C C . HIS A 1 188 ? 7.314 -8.989 -3.536 1.00 85.81 188 HIS A C 1
ATOM 1457 O O . HIS A 1 188 ? 6.665 -8.220 -4.254 1.00 85.81 188 HIS A O 1
ATOM 1463 N N . ARG A 1 189 ? 7.498 -10.269 -3.836 1.00 88.06 189 ARG A N 1
ATOM 1464 C CA . ARG A 1 189 ? 6.791 -10.972 -4.897 1.00 88.06 189 ARG A CA 1
ATOM 1465 C C . ARG A 1 189 ? 6.542 -12.401 -4.450 1.00 88.06 189 ARG A C 1
ATOM 1467 O O . ARG A 1 189 ? 7.498 -13.133 -4.268 1.00 88.06 189 ARG A O 1
ATOM 1474 N N . ASP A 1 190 ? 5.293 -12.797 -4.291 1.00 87.88 190 ASP A N 1
ATOM 1475 C CA . ASP A 1 190 ? 4.932 -14.200 -4.090 1.00 87.88 190 ASP A CA 1
ATOM 1476 C C . ASP A 1 190 ? 3.666 -14.467 -4.892 1.00 87.88 190 ASP A C 1
ATOM 1478 O O . ASP A 1 190 ? 2.636 -13.846 -4.654 1.00 8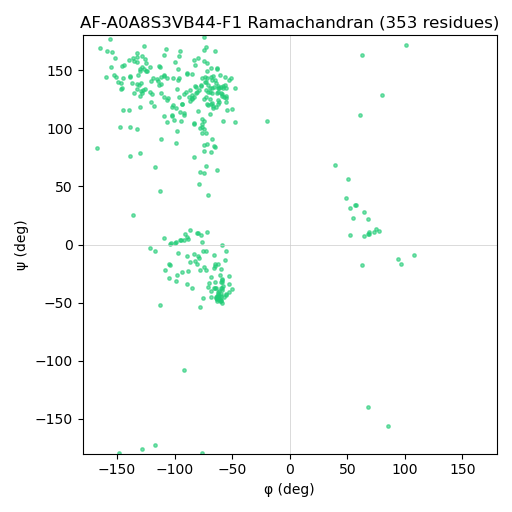7.88 190 ASP A O 1
ATOM 1482 N N . VAL A 1 191 ? 3.762 -15.341 -5.893 1.00 87.81 191 VAL A N 1
ATOM 1483 C CA . VAL A 1 191 ? 2.658 -15.667 -6.809 1.00 87.81 191 VAL A CA 1
ATOM 1484 C C . VAL A 1 191 ? 1.621 -16.618 -6.212 1.00 87.81 191 VAL A C 1
ATOM 1486 O O . VAL A 1 191 ? 0.492 -16.666 -6.701 1.00 87.81 191 VAL A O 1
ATOM 1489 N N . ASN A 1 192 ? 1.997 -17.384 -5.188 1.00 84.50 192 ASN A N 1
ATOM 1490 C CA . ASN A 1 192 ? 1.192 -18.477 -4.644 1.00 84.50 192 ASN A CA 1
ATOM 1491 C C . ASN A 1 192 ? 0.524 -18.115 -3.317 1.00 84.50 192 ASN A C 1
ATOM 1493 O O . ASN A 1 192 ? -0.421 -18.797 -2.914 1.00 84.50 192 ASN A O 1
ATOM 1497 N N . SER A 1 193 ? 0.991 -17.063 -2.645 1.00 83.38 193 SER A N 1
ATOM 1498 C CA . SER A 1 193 ? 0.375 -16.577 -1.414 1.00 83.38 193 SER A CA 1
ATOM 1499 C C . SER A 1 193 ? -1.074 -16.150 -1.638 1.00 83.38 193 SER A C 1
ATOM 1501 O O . SER A 1 193 ? -1.450 -15.642 -2.694 1.00 83.38 193 SER A O 1
ATOM 1503 N N . GLN A 1 194 ? -1.912 -16.363 -0.631 1.00 84.56 194 GLN A N 1
ATOM 1504 C CA . GLN A 1 194 ? -3.282 -15.871 -0.603 1.00 84.56 194 GLN A CA 1
ATOM 1505 C C . GLN A 1 194 ? -3.380 -14.796 0.475 1.00 84.56 194 GLN A C 1
ATOM 1507 O O . GLN A 1 194 ? -2.934 -15.012 1.598 1.00 84.56 194 GLN A O 1
ATOM 1512 N N . SER A 1 195 ? -3.952 -13.641 0.140 1.00 84.25 195 SER A N 1
ATOM 1513 C CA . SER A 1 195 ? -4.043 -12.512 1.069 1.00 84.25 195 SER A CA 1
ATOM 1514 C C . SER A 1 195 ? -5.352 -11.747 0.909 1.00 84.25 195 SER A C 1
ATOM 1516 O O . SER A 1 195 ? -5.983 -11.752 -0.155 1.00 84.25 195 SER A O 1
ATOM 1518 N N . VAL A 1 196 ? -5.763 -11.077 1.986 1.00 86.81 196 VAL A N 1
ATOM 1519 C CA . VAL A 1 196 ? -6.924 -10.182 1.992 1.00 86.81 196 VAL A CA 1
ATOM 1520 C C . VAL A 1 196 ? -6.508 -8.793 1.508 1.00 86.81 196 VAL A C 1
ATOM 1522 O O . VAL A 1 196 ? -5.615 -8.157 2.066 1.00 86.81 196 VAL A O 1
ATOM 1525 N N . PHE A 1 197 ? -7.206 -8.294 0.494 1.00 92.00 197 PHE A N 1
ATOM 1526 C CA . PHE A 1 197 ? -7.041 -6.961 -0.075 1.00 92.00 197 PHE A CA 1
ATOM 1527 C C . PHE A 1 197 ? -8.266 -6.097 0.223 1.00 92.00 197 PHE A C 1
ATOM 1529 O O . PHE A 1 197 ? -9.399 -6.574 0.195 1.00 92.00 197 PHE A O 1
ATOM 1536 N N . LEU A 1 198 ? -8.041 -4.809 0.457 1.00 95.00 198 LEU A N 1
ATOM 1537 C CA . LEU A 1 198 ? -9.061 -3.773 0.371 1.00 95.00 198 LEU A CA 1
ATOM 1538 C C . LEU A 1 198 ? -9.401 -3.514 -1.097 1.00 95.00 198 LEU A C 1
ATOM 1540 O O . LEU A 1 198 ? -8.507 -3.451 -1.941 1.00 95.00 198 LEU A O 1
ATOM 1544 N N . ILE A 1 199 ? -10.686 -3.321 -1.383 1.00 97.25 199 ILE A N 1
ATOM 1545 C CA . ILE A 1 199 ? -11.176 -2.770 -2.645 1.00 97.25 199 ILE A CA 1
ATOM 1546 C C . ILE A 1 199 ? -11.553 -1.318 -2.390 1.00 97.25 199 ILE A C 1
ATOM 1548 O O . ILE A 1 199 ? -12.562 -1.059 -1.739 1.00 97.25 199 ILE A O 1
ATOM 1552 N N . VAL A 1 200 ? -10.791 -0.376 -2.937 1.00 97.19 200 VAL A N 1
ATOM 1553 C CA . VAL A 1 200 ? -11.136 1.051 -2.894 1.00 97.19 200 VAL A CA 1
ATOM 1554 C C . VAL A 1 200 ? -11.733 1.446 -4.242 1.00 97.19 200 VAL A C 1
ATOM 1556 O O . VAL A 1 200 ? -11.019 1.524 -5.242 1.00 97.19 200 VAL A O 1
ATOM 1559 N N . GLU A 1 201 ? -13.051 1.664 -4.282 1.00 97.56 201 GLU A N 1
ATOM 1560 C CA . GLU A 1 201 ? -13.766 2.112 -5.483 1.00 97.56 201 GLU A CA 1
ATOM 1561 C C . GLU A 1 201 ? -13.998 3.623 -5.451 1.00 97.56 201 GLU A C 1
ATOM 1563 O O . GLU A 1 201 ? -14.462 4.182 -4.450 1.00 97.56 201 GLU A O 1
ATOM 1568 N N . THR A 1 202 ? -13.716 4.282 -6.573 1.00 96.38 202 THR A N 1
ATOM 1569 C CA . THR A 1 202 ? -13.894 5.727 -6.736 1.00 96.38 202 THR A CA 1
ATOM 1570 C C . THR A 1 202 ? -15.053 6.077 -7.668 1.00 96.38 202 THR A C 1
ATOM 1572 O O . THR A 1 202 ? -15.511 5.259 -8.468 1.00 96.38 202 THR A O 1
ATOM 1575 N N . GLU A 1 203 ? -15.525 7.323 -7.612 1.00 95.19 203 GLU A N 1
ATOM 1576 C CA . GLU A 1 203 ? -16.570 7.834 -8.515 1.00 95.19 203 GLU A CA 1
ATOM 1577 C C . GLU A 1 203 ? -16.152 7.785 -9.996 1.00 95.19 203 GLU A C 1
ATOM 1579 O O . GLU A 1 203 ? -16.999 7.642 -10.877 1.00 95.19 203 GLU A O 1
ATOM 1584 N N . SER A 1 204 ? -14.841 7.825 -10.272 1.00 91.50 204 SER A N 1
ATOM 1585 C CA . SER A 1 204 ? -14.271 7.639 -11.614 1.00 91.50 204 SER A CA 1
ATOM 1586 C C . SER A 1 204 ? -14.181 6.169 -12.043 1.00 91.50 204 SER A C 1
ATOM 1588 O O . SER A 1 204 ? -13.593 5.873 -13.078 1.00 91.50 204 SER A O 1
ATOM 1590 N N . ARG A 1 205 ? -14.798 5.250 -11.283 1.00 92.19 205 ARG A N 1
ATOM 1591 C CA . ARG A 1 205 ? -14.889 3.801 -11.541 1.00 92.19 205 ARG A CA 1
ATOM 1592 C C . ARG A 1 205 ? -13.576 3.026 -11.428 1.00 92.19 205 ARG A C 1
ATOM 1594 O O . ARG A 1 205 ? -13.560 1.835 -11.742 1.00 92.19 205 ARG A O 1
ATOM 1601 N N . HIS A 1 206 ? -12.508 3.648 -10.935 1.00 94.62 206 HIS A N 1
ATOM 1602 C CA . HIS A 1 206 ? -11.292 2.921 -10.580 1.00 94.62 206 HIS A CA 1
ATOM 1603 C C . HIS A 1 206 ? -11.547 2.028 -9.365 1.00 94.62 206 HIS A C 1
ATOM 1605 O O . HIS A 1 206 ? -12.303 2.402 -8.465 1.00 94.62 206 HIS A O 1
ATOM 1611 N N . LYS A 1 207 ? -10.920 0.847 -9.350 1.00 96.62 207 LYS A N 1
ATOM 1612 C CA . LYS A 1 207 ? -11.005 -0.132 -8.259 1.00 96.62 207 LYS A CA 1
ATOM 1613 C C . LYS A 1 207 ? -9.606 -0.601 -7.906 1.00 96.62 207 LYS A C 1
ATOM 1615 O O . LYS A 1 207 ? -9.069 -1.466 -8.590 1.00 96.62 207 LYS A O 1
ATOM 1620 N N . LEU A 1 208 ? -9.044 -0.027 -6.852 1.00 97.38 208 LEU A N 1
ATOM 1621 C CA . LEU A 1 208 ? -7.717 -0.384 -6.366 1.00 97.38 208 LEU A CA 1
ATOM 1622 C C . LEU A 1 208 ? -7.805 -1.594 -5.431 1.00 97.38 208 LEU A C 1
ATOM 1624 O O . LEU A 1 208 ? -8.587 -1.564 -4.479 1.00 97.38 208 LEU A O 1
ATOM 1628 N N . TYR A 1 209 ? -6.996 -2.625 -5.693 1.00 96.38 209 TYR A N 1
ATOM 1629 C CA . TYR A 1 209 ? -6.873 -3.823 -4.853 1.00 96.38 209 TYR A CA 1
ATOM 1630 C C . TYR A 1 209 ? -5.546 -3.810 -4.097 1.00 96.38 209 TYR A C 1
ATOM 1632 O O . TYR A 1 209 ? -4.486 -4.047 -4.679 1.00 96.38 209 TYR A O 1
ATOM 1640 N N . ILE A 1 210 ? -5.598 -3.526 -2.799 1.00 95.25 210 ILE A N 1
ATOM 1641 C CA . ILE A 1 210 ? -4.401 -3.184 -2.026 1.00 95.25 210 ILE A CA 1
ATOM 1642 C C . ILE A 1 210 ? -4.471 -3.710 -0.592 1.00 95.25 210 ILE A C 1
ATOM 1644 O O . ILE A 1 210 ? -5.548 -3.753 -0.003 1.00 95.25 210 ILE A O 1
ATOM 1648 N N . SER A 1 211 ? -3.354 -4.152 -0.015 1.00 91.81 211 SER A N 1
ATOM 1649 C CA . SER A 1 211 ? -3.354 -4.618 1.375 1.00 91.81 211 SER A CA 1
ATOM 1650 C C . SER A 1 211 ? -3.508 -3.460 2.372 1.00 91.81 211 SER A C 1
ATOM 1652 O O . SER A 1 211 ? -3.190 -2.307 2.073 1.00 91.81 211 SER A O 1
ATOM 1654 N N . LYS A 1 212 ? -4.011 -3.765 3.576 1.00 87.94 212 LYS A N 1
ATOM 1655 C CA . LYS A 1 212 ? -4.375 -2.777 4.614 1.00 87.94 212 LYS A CA 1
ATOM 1656 C C . LYS A 1 212 ? -3.247 -1.793 4.955 1.00 87.94 212 LYS A C 1
ATOM 1658 O O . LYS A 1 212 ? -3.497 -0.597 5.094 1.00 87.94 212 LYS A O 1
ATOM 1663 N N . LYS A 1 213 ? -2.013 -2.298 5.035 1.00 83.31 213 LYS A N 1
ATOM 1664 C CA . LYS A 1 213 ? -0.820 -1.558 5.476 1.00 83.31 213 LYS A CA 1
ATOM 1665 C C . LYS A 1 213 ? -0.037 -0.896 4.330 1.00 83.31 213 LYS A C 1
ATOM 1667 O O . LYS A 1 213 ? 1.021 -0.3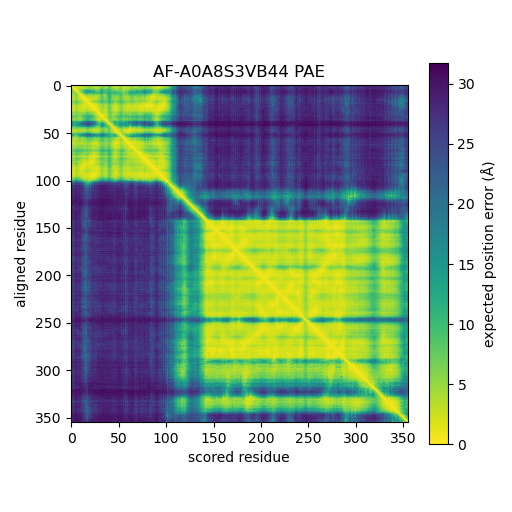11 4.560 1.00 83.31 213 LYS A O 1
ATOM 1672 N N . HIS A 1 214 ? -0.523 -0.970 3.091 1.00 89.38 214 HIS A N 1
ATOM 1673 C CA . HIS A 1 214 ? 0.132 -0.314 1.960 1.00 89.38 214 HIS A CA 1
ATOM 1674 C C . HIS A 1 214 ? -0.134 1.196 1.963 1.00 89.38 214 HIS A C 1
ATOM 1676 O O . HIS A 1 214 ? -1.240 1.629 2.294 1.00 89.38 214 HIS A O 1
ATOM 1682 N N . LEU A 1 215 ? 0.857 2.005 1.575 1.00 89.56 215 LEU A N 1
ATOM 1683 C CA . LEU A 1 215 ? 0.685 3.453 1.502 1.00 89.56 215 LEU A CA 1
ATOM 1684 C C . LEU A 1 215 ? -0.013 3.895 0.213 1.00 89.56 215 LEU A C 1
ATOM 1686 O O . LEU A 1 215 ? 0.416 3.597 -0.902 1.00 89.56 215 LEU A O 1
ATOM 1690 N N . ILE A 1 216 ? -1.039 4.719 0.378 1.00 93.06 216 ILE A N 1
ATOM 1691 C CA . ILE A 1 216 ? -1.692 5.453 -0.704 1.00 93.06 216 ILE A CA 1
ATOM 1692 C C . ILE A 1 216 ? -1.743 6.943 -0.375 1.00 93.06 216 ILE A C 1
ATOM 1694 O O . ILE A 1 216 ? -1.465 7.350 0.752 1.00 93.06 216 ILE A O 1
ATOM 1698 N N . TYR A 1 217 ? -2.130 7.766 -1.346 1.00 92.38 217 TYR A N 1
ATOM 1699 C CA . TYR A 1 217 ? -2.273 9.204 -1.137 1.00 92.38 217 TYR A CA 1
ATOM 1700 C C . TYR A 1 217 ? -3.749 9.580 -0.987 1.00 92.38 217 TYR A C 1
ATOM 1702 O O . TYR A 1 217 ? -4.520 9.505 -1.945 1.00 92.38 217 TYR A O 1
ATOM 1710 N N . ILE A 1 218 ? -4.129 9.985 0.226 1.00 93.44 218 ILE A N 1
ATOM 1711 C CA . ILE A 1 218 ? -5.494 10.379 0.599 1.00 93.44 218 ILE A CA 1
ATOM 1712 C C . ILE A 1 218 ? -5.543 11.895 0.751 1.00 93.44 218 ILE A C 1
ATOM 1714 O O . ILE A 1 218 ? -4.593 12.504 1.243 1.00 93.44 218 ILE A O 1
ATOM 1718 N N . ALA A 1 219 ? -6.655 12.505 0.357 1.00 91.62 219 ALA A N 1
ATOM 1719 C CA . ALA A 1 219 ? -6.937 13.909 0.594 1.00 91.62 219 ALA A CA 1
ATOM 1720 C C . ALA A 1 219 ? -8.356 14.116 1.137 1.00 91.62 219 ALA A C 1
ATOM 1722 O O . ALA A 1 219 ? -9.318 13.525 0.646 1.00 91.62 219 ALA A O 1
ATOM 1723 N N . ASP A 1 220 ? -8.494 14.999 2.125 1.00 90.69 220 ASP A N 1
ATOM 1724 C CA . ASP A 1 220 ? -9.796 15.332 2.728 1.00 90.69 220 ASP A CA 1
ATOM 1725 C C . ASP A 1 220 ? -10.596 16.335 1.873 1.00 90.69 220 ASP A C 1
ATOM 1727 O O . ASP A 1 220 ? -11.816 16.457 1.982 1.00 90.69 220 ASP A O 1
ATOM 1731 N N . SER A 1 221 ? -9.916 17.010 0.943 1.00 92.81 221 SER A N 1
ATOM 1732 C CA . SER A 1 221 ? -10.504 17.849 -0.101 1.00 92.81 221 SER A CA 1
ATOM 1733 C C . SER A 1 221 ? -9.813 17.568 -1.445 1.00 92.81 221 SER A C 1
ATOM 1735 O O . SER A 1 221 ? -8.695 17.050 -1.437 1.00 92.81 221 SER A O 1
ATOM 1737 N N . PRO A 1 222 ? -10.412 17.897 -2.606 1.00 94.00 222 PRO A N 1
ATOM 1738 C CA . PRO A 1 222 ? -9.790 17.683 -3.917 1.00 94.00 222 PRO A CA 1
ATOM 1739 C C . PRO A 1 222 ? -8.670 18.710 -4.186 1.00 94.00 222 PRO A C 1
ATOM 1741 O O . PRO A 1 222 ? -8.748 19.534 -5.096 1.00 94.00 222 PRO A O 1
ATOM 1744 N N . SER A 1 223 ? -7.640 18.701 -3.341 1.00 91.31 223 SER A N 1
ATOM 1745 C CA . SER A 1 223 ? -6.540 19.658 -3.311 1.00 91.31 223 SER A CA 1
ATOM 1746 C C . SER A 1 223 ? -5.246 18.972 -2.895 1.00 91.31 223 SER A C 1
ATOM 1748 O O . SER A 1 223 ? -5.193 18.266 -1.886 1.00 91.31 223 SER A O 1
ATOM 1750 N N . TYR A 1 224 ? -4.162 19.264 -3.619 1.00 87.19 224 TYR A N 1
ATOM 1751 C CA . TYR A 1 224 ? -2.819 18.783 -3.282 1.00 87.19 224 TYR A CA 1
ATOM 1752 C C . TYR A 1 224 ? -2.346 19.253 -1.898 1.00 87.19 224 TYR A C 1
ATOM 1754 O O . TYR A 1 224 ? -1.491 18.612 -1.304 1.00 87.19 224 TYR A O 1
ATOM 1762 N N . LYS A 1 225 ? -2.926 20.328 -1.343 1.00 87.75 225 LYS A N 1
ATOM 1763 C CA . LYS A 1 225 ? -2.593 20.814 0.010 1.00 87.75 225 LYS A CA 1
ATOM 1764 C C . LYS A 1 225 ? -3.042 19.866 1.122 1.00 87.75 225 LYS A C 1
ATOM 1766 O O . LYS A 1 225 ? -2.450 19.882 2.192 1.00 87.75 225 LYS A O 1
ATOM 1771 N N . THR A 1 226 ? -4.100 19.092 0.883 1.00 87.69 226 THR A N 1
ATOM 1772 C CA . THR A 1 226 ? -4.621 18.100 1.837 1.00 87.69 226 THR A CA 1
ATOM 1773 C C . THR A 1 226 ? -4.169 16.683 1.499 1.00 87.69 226 THR A C 1
ATOM 1775 O O . THR A 1 226 ? -4.574 15.747 2.177 1.00 87.69 226 THR A O 1
ATOM 1778 N N . LEU A 1 227 ? -3.372 16.511 0.438 1.00 87.25 227 LEU A N 1
ATOM 1779 C CA . LEU A 1 227 ? -2.869 15.213 0.015 1.00 87.25 227 LEU A CA 1
ATOM 1780 C C . LEU A 1 227 ? -1.765 14.753 0.967 1.00 87.25 227 LEU A C 1
ATOM 1782 O O . LEU A 1 227 ? -0.769 15.448 1.156 1.00 87.25 227 LEU A O 1
ATOM 1786 N N . ARG A 1 228 ? -1.929 13.559 1.528 1.00 86.44 228 ARG A N 1
ATOM 1787 C CA . ARG A 1 228 ? -0.975 12.948 2.453 1.00 86.44 228 ARG A CA 1
ATOM 1788 C C . ARG A 1 228 ? -0.801 11.456 2.167 1.00 86.44 228 ARG A C 1
ATOM 1790 O O . ARG A 1 228 ? -1.779 10.799 1.803 1.00 86.44 228 ARG A O 1
ATOM 1797 N N . PRO A 1 229 ? 0.411 10.904 2.345 1.00 84.75 229 PRO A N 1
ATOM 1798 C CA . PRO A 1 229 ? 0.598 9.460 2.377 1.00 84.75 229 PRO A CA 1
ATOM 1799 C C . PRO A 1 229 ? -0.109 8.891 3.612 1.00 84.75 229 PRO A C 1
ATOM 1801 O O . PRO A 1 229 ? -0.043 9.463 4.701 1.00 84.75 229 PRO A O 1
ATOM 1804 N N . SER A 1 230 ? -0.839 7.794 3.459 1.00 86.50 230 SER A N 1
ATOM 1805 C CA . SER A 1 230 ? -1.589 7.154 4.542 1.00 86.50 230 SER A CA 1
ATOM 1806 C C . SER A 1 230 ? -1.812 5.678 4.246 1.00 86.50 230 SER A C 1
ATOM 1808 O O . SER A 1 230 ? -1.842 5.275 3.085 1.00 86.50 230 SER A O 1
ATOM 1810 N N . LEU A 1 231 ? -1.961 4.869 5.295 1.00 85.81 231 LEU A N 1
ATOM 1811 C CA . LEU A 1 231 ? -2.240 3.441 5.151 1.00 85.81 231 LEU A CA 1
ATOM 1812 C C . LEU A 1 231 ? -3.611 3.234 4.500 1.00 85.81 231 LEU A C 1
ATOM 1814 O O . LEU A 1 231 ? -4.562 3.960 4.806 1.00 85.81 231 LEU A O 1
ATOM 1818 N N . ALA A 1 232 ? -3.731 2.236 3.630 1.00 90.25 232 ALA A N 1
ATOM 1819 C CA . ALA A 1 232 ? -4.970 1.952 2.913 1.00 90.25 232 ALA A CA 1
ATOM 1820 C C . ALA A 1 232 ? -6.157 1.658 3.852 1.00 90.25 232 ALA A C 1
ATOM 1822 O O . ALA A 1 232 ? -7.288 2.022 3.539 1.00 90.25 232 ALA A O 1
ATOM 1823 N N . GLU A 1 233 ? -5.924 1.081 5.034 1.00 88.69 233 GLU A N 1
ATOM 1824 C CA . GLU A 1 233 ? -6.971 0.848 6.045 1.00 88.69 233 GLU A CA 1
ATOM 1825 C C . GLU A 1 233 ? -7.573 2.127 6.648 1.00 88.69 233 GLU A C 1
ATOM 1827 O O . GLU A 1 233 ? -8.687 2.118 7.179 1.00 88.69 233 GLU A O 1
ATOM 1832 N N . SER A 1 234 ? -6.859 3.251 6.549 1.00 87.50 234 SER A N 1
ATOM 1833 C CA . SER A 1 234 ? -7.348 4.546 7.030 1.00 87.50 234 SER A CA 1
ATOM 1834 C C . SER A 1 234 ? -8.328 5.212 6.059 1.00 87.50 234 SER A C 1
ATOM 1836 O O . SER A 1 234 ? -8.982 6.186 6.430 1.00 87.50 234 SER A O 1
ATOM 1838 N N . VAL A 1 235 ? -8.472 4.686 4.836 1.00 91.12 235 VAL A N 1
ATOM 1839 C CA . VAL A 1 235 ? -9.397 5.225 3.833 1.00 91.12 235 VAL A CA 1
ATOM 1840 C C . VAL A 1 235 ? -10.827 5.187 4.349 1.00 91.12 235 VAL A C 1
ATOM 1842 O O . VAL A 1 235 ? -11.295 4.190 4.906 1.00 91.12 235 VAL A O 1
ATOM 1845 N N . ARG A 1 236 ? -11.548 6.285 4.133 1.00 92.12 236 ARG A N 1
ATOM 1846 C CA . ARG A 1 236 ? -12.978 6.405 4.413 1.00 92.12 236 ARG A CA 1
ATOM 1847 C C . ARG A 1 236 ? -13.730 6.847 3.164 1.00 92.12 236 ARG A C 1
ATOM 1849 O O . ARG A 1 236 ? -13.221 7.596 2.328 1.00 92.12 236 ARG A O 1
ATOM 1856 N N . ILE A 1 237 ? -14.979 6.400 3.058 1.00 96.19 237 ILE A N 1
ATOM 1857 C CA . ILE A 1 237 ? -15.906 6.869 2.024 1.00 96.19 237 ILE A CA 1
ATOM 1858 C C . ILE A 1 237 ? -16.049 8.390 2.146 1.00 96.19 237 ILE A C 1
ATOM 1860 O O . ILE A 1 237 ? -16.213 8.928 3.239 1.00 96.19 237 ILE A O 1
ATOM 1864 N N . GLY A 1 238 ? -15.993 9.081 1.010 1.00 93.75 238 GLY A N 1
ATOM 1865 C CA . GLY A 1 238 ? -16.104 10.533 0.923 1.00 93.75 238 GLY A CA 1
ATOM 1866 C C . GLY A 1 238 ? -14.773 11.286 0.857 1.00 93.75 238 GLY A C 1
ATOM 1867 O O . GLY A 1 238 ? -14.789 12.434 0.411 1.00 93.75 238 GLY A O 1
ATOM 1868 N N . GLN A 1 239 ? -13.651 10.653 1.219 1.00 95.69 239 GLN A N 1
ATOM 1869 C CA . GLN A 1 239 ? -12.305 11.184 0.966 1.00 95.69 239 GLN A CA 1
ATOM 1870 C C . GLN A 1 239 ? -11.943 11.085 -0.522 1.00 95.69 239 GLN A C 1
ATOM 1872 O O . GLN A 1 239 ? -12.649 10.449 -1.305 1.00 95.69 239 GLN A O 1
ATOM 1877 N N . TYR A 1 240 ? -10.844 11.717 -0.923 1.00 97.50 240 TYR A N 1
ATOM 1878 C CA . TYR A 1 240 ? -10.375 11.754 -2.305 1.00 97.50 240 TYR A CA 1
ATOM 1879 C C . TYR A 1 240 ? -9.037 11.035 -2.445 1.00 97.50 240 TYR A C 1
ATOM 1881 O O . TYR A 1 240 ? -8.162 11.161 -1.592 1.00 97.50 240 TYR A O 1
ATOM 1889 N N . ILE A 1 241 ? -8.862 10.333 -3.560 1.00 97.25 241 ILE A N 1
ATOM 1890 C CA . ILE A 1 241 ? -7.577 9.768 -3.989 1.00 97.25 241 ILE A CA 1
ATOM 1891 C C . ILE A 1 241 ? -7.263 10.243 -5.407 1.00 97.25 241 ILE A C 1
ATOM 1893 O O . ILE A 1 241 ? -8.158 10.683 -6.131 1.00 97.25 241 ILE A O 1
ATOM 1897 N N . LEU A 1 242 ? -5.997 10.184 -5.814 1.00 95.19 242 LEU A N 1
ATOM 1898 C CA . LEU A 1 242 ? -5.594 10.562 -7.168 1.00 95.19 242 LEU A CA 1
ATOM 1899 C C . LEU A 1 242 ? -5.739 9.374 -8.119 1.00 95.19 242 LEU A C 1
ATOM 1901 O O . LEU A 1 242 ? -5.138 8.326 -7.902 1.00 95.19 242 LEU A O 1
ATOM 1905 N N . GLY A 1 243 ? -6.512 9.556 -9.186 1.00 94.31 243 GLY A N 1
ATOM 1906 C CA . GLY A 1 243 ? -6.660 8.582 -10.262 1.00 94.31 243 GLY A CA 1
ATOM 1907 C C . GLY A 1 243 ? -6.429 9.204 -11.632 1.00 94.31 243 GLY A C 1
ATOM 1908 O O . GLY A 1 243 ? -6.471 10.427 -11.794 1.00 94.31 243 GLY A O 1
ATOM 1909 N N . ILE A 1 244 ? -6.177 8.363 -12.629 1.00 91.88 244 ILE A N 1
ATOM 1910 C CA . ILE A 1 244 ? -6.036 8.805 -14.017 1.00 91.88 244 ILE A CA 1
ATOM 1911 C C . ILE A 1 244 ? -7.391 9.275 -14.562 1.00 91.88 244 ILE A C 1
ATOM 1913 O O . ILE A 1 244 ? -8.428 8.649 -14.370 1.00 91.88 244 ILE A O 1
ATOM 1917 N N . SER A 1 245 ? -7.407 10.416 -15.241 1.00 86.75 245 SER A N 1
ATOM 1918 C CA . SER A 1 245 ? -8.604 10.945 -15.893 1.00 86.75 245 SER A CA 1
ATOM 1919 C C . SER A 1 245 ? -8.964 10.092 -17.110 1.00 86.75 245 SER A C 1
ATOM 1921 O O . SER A 1 245 ? -8.101 9.796 -17.931 1.00 86.75 245 SER A O 1
ATOM 1923 N N . SER A 1 246 ? -10.251 9.794 -17.304 1.00 71.75 246 SER A N 1
ATOM 1924 C CA . SER A 1 246 ? -10.766 9.120 -18.512 1.00 71.75 246 SER A CA 1
ATOM 1925 C C . SER A 1 246 ? -10.774 10.013 -19.772 1.00 71.75 246 SER A C 1
ATOM 1927 O O . SER A 1 246 ? -11.413 9.678 -20.767 1.00 71.75 246 SER A O 1
ATOM 1929 N N . SER A 1 247 ? -10.129 11.185 -19.731 1.00 66.44 247 SER A N 1
ATOM 1930 C CA . SER A 1 247 ? -10.058 12.145 -20.842 1.00 66.44 247 S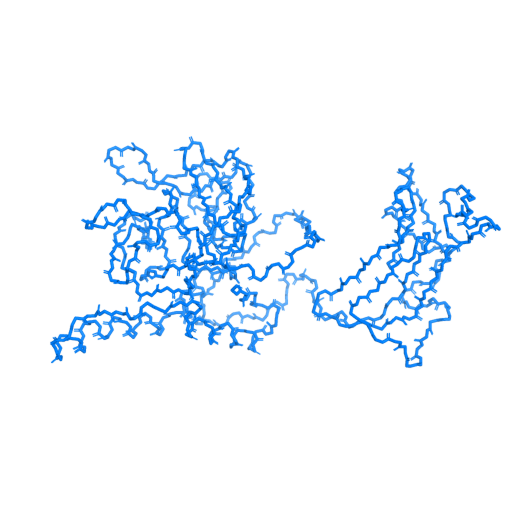ER A CA 1
ATOM 1931 C C . SER A 1 247 ? -8.956 11.794 -21.843 1.00 66.44 247 SER A C 1
ATOM 1933 O O . SER A 1 247 ? -7.991 11.129 -21.488 1.00 66.44 247 SER A O 1
ATOM 1935 N N . LYS A 1 248 ? -9.073 12.306 -23.081 1.00 59.56 248 LYS A N 1
ATOM 1936 C CA . LYS A 1 248 ? -8.063 12.131 -24.146 1.00 59.56 248 LYS A CA 1
ATOM 1937 C C . LYS A 1 248 ? -6.651 12.546 -23.714 1.00 59.56 248 LYS A C 1
ATOM 1939 O O . LYS A 1 248 ? -5.696 11.890 -24.107 1.00 59.56 248 LYS A O 1
ATOM 1944 N N . ASP A 1 249 ? -6.552 13.568 -22.868 1.00 67.50 249 ASP A N 1
ATOM 1945 C CA . ASP A 1 249 ? -5.309 13.942 -22.200 1.00 67.50 249 ASP A CA 1
ATOM 1946 C C . ASP A 1 249 ? -5.266 13.279 -20.820 1.00 67.50 249 ASP A C 1
ATOM 1948 O O . ASP A 1 249 ? -6.018 13.650 -19.903 1.00 67.50 249 ASP A O 1
ATOM 1952 N N . ALA A 1 250 ? -4.423 12.253 -20.692 1.00 75.94 250 ALA A N 1
ATOM 1953 C CA . ALA A 1 250 ? -4.195 11.558 -19.435 1.00 75.94 250 ALA A CA 1
ATOM 1954 C C . ALA A 1 250 ? -3.613 12.542 -18.407 1.00 75.94 250 ALA A C 1
ATOM 1956 O O . ALA A 1 250 ? -2.565 13.146 -18.615 1.00 75.94 250 ALA A O 1
ATOM 1957 N N . SER A 1 251 ? -4.316 12.722 -17.294 1.00 86.75 251 SER A N 1
ATOM 1958 C CA . SER A 1 251 ? -3.923 13.602 -16.188 1.00 86.75 251 SER A CA 1
ATOM 1959 C C . SER A 1 251 ? -4.370 12.989 -14.868 1.00 86.75 251 SER A C 1
ATOM 1961 O O . SER A 1 251 ? -5.338 12.229 -14.845 1.00 86.75 251 SER A O 1
ATOM 1963 N N . LEU A 1 252 ? -3.685 13.310 -13.770 1.00 90.75 252 LEU A N 1
ATOM 1964 C CA . LEU A 1 252 ? -4.131 12.909 -12.438 1.00 90.75 252 LEU A CA 1
ATOM 1965 C C . LEU A 1 252 ? -5.218 13.852 -11.938 1.00 90.75 252 LEU A C 1
ATOM 1967 O O . LEU A 1 252 ? -5.072 15.075 -11.976 1.00 90.75 252 LEU A O 1
ATOM 1971 N N . LYS A 1 253 ? -6.312 13.270 -11.453 1.00 93.19 253 LYS A N 1
ATOM 1972 C CA . LYS A 1 253 ? -7.431 13.998 -10.863 1.00 93.19 253 LYS A CA 1
ATOM 1973 C C . LYS A 1 253 ? -7.829 13.377 -9.541 1.00 93.19 253 LYS A C 1
ATOM 1975 O O . LYS A 1 253 ? -7.788 12.161 -9.367 1.00 93.19 253 LYS A O 1
ATOM 1980 N N . PHE A 1 254 ? -8.261 14.236 -8.627 1.00 95.38 254 PHE A N 1
ATOM 1981 C CA . PHE A 1 254 ? -8.926 13.795 -7.413 1.00 95.38 254 PHE A CA 1
ATOM 1982 C C . PHE A 1 254 ? -10.231 13.097 -7.779 1.00 95.38 254 PHE A C 1
ATOM 1984 O O . PHE A 1 254 ? -11.032 13.630 -8.545 1.00 95.38 254 PHE A O 1
ATOM 1991 N N . SER A 1 255 ? -10.430 11.912 -7.220 1.00 96.19 255 SER A N 1
ATOM 1992 C CA . SER A 1 255 ? -11.639 11.126 -7.373 1.00 96.19 255 SER A CA 1
ATOM 1993 C C . SER A 1 255 ? -12.119 10.682 -6.004 1.00 96.19 255 SER A C 1
ATOM 1995 O O . SER A 1 255 ? -11.350 10.136 -5.209 1.00 96.19 255 SER A O 1
ATOM 1997 N N . LYS A 1 256 ? -13.391 10.953 -5.718 1.00 97.69 256 LYS A N 1
ATOM 1998 C CA . LYS A 1 256 ? -13.996 10.623 -4.432 1.00 97.69 256 LYS A CA 1
ATOM 1999 C C . LYS A 1 256 ? -14.116 9.114 -4.249 1.00 97.69 256 LYS A C 1
ATOM 2001 O O . LYS A 1 256 ? -14.582 8.419 -5.151 1.00 97.69 256 LYS A O 1
ATOM 2006 N N . VAL A 1 257 ? -13.748 8.616 -3.074 1.00 97.88 257 VAL A N 1
ATOM 2007 C CA . VAL A 1 257 ? -13.968 7.230 -2.655 1.00 97.88 257 VAL A CA 1
ATOM 2008 C C . VAL A 1 257 ? -15.452 7.041 -2.374 1.00 97.88 257 VAL A C 1
ATOM 2010 O O . VAL A 1 257 ? -16.025 7.725 -1.524 1.00 97.88 257 VAL A O 1
ATOM 2013 N N . VAL A 1 258 ? -16.075 6.111 -3.091 1.00 97.94 258 VAL A N 1
ATOM 2014 C CA . VAL A 1 258 ? -17.511 5.815 -2.987 1.00 97.94 258 VAL A CA 1
ATOM 2015 C C . VAL A 1 258 ? -17.785 4.478 -2.308 1.00 97.94 258 VAL A C 1
ATOM 2017 O O . VAL A 1 258 ? -18.879 4.288 -1.783 1.00 97.94 258 VAL A O 1
ATOM 2020 N N . ARG A 1 259 ? -16.809 3.560 -2.291 1.00 95.06 259 ARG A N 1
ATOM 2021 C CA . ARG A 1 259 ? -16.935 2.262 -1.619 1.00 95.06 259 ARG A CA 1
ATOM 2022 C C . ARG A 1 259 ? -15.581 1.744 -1.145 1.00 95.06 259 ARG A C 1
ATOM 2024 O O . ARG A 1 259 ? -14.575 1.938 -1.827 1.00 95.06 259 ARG A O 1
ATOM 2031 N N . VAL A 1 260 ? -15.587 1.075 0.005 1.00 94.00 260 VAL A N 1
ATOM 2032 C CA . VAL A 1 260 ? -14.451 0.324 0.546 1.00 94.00 260 VAL A CA 1
ATOM 2033 C C . VAL A 1 260 ? -14.963 -1.063 0.932 1.00 94.00 260 VAL A C 1
ATOM 2035 O O . VAL A 1 260 ? -15.848 -1.151 1.776 1.00 94.00 260 VAL A O 1
ATOM 2038 N N . ASP A 1 261 ? -14.434 -2.114 0.305 1.00 92.69 261 ASP A N 1
ATOM 2039 C CA . ASP A 1 261 ? -14.758 -3.519 0.608 1.00 92.69 261 ASP A CA 1
ATOM 2040 C C . ASP A 1 261 ? -13.481 -4.337 0.850 1.00 92.69 261 ASP A C 1
ATOM 2042 O O . ASP A 1 261 ? -12.369 -3.813 0.791 1.00 92.69 261 ASP A O 1
ATOM 2046 N N . HIS A 1 262 ? -13.638 -5.645 1.055 1.00 92.25 262 HIS A N 1
ATOM 2047 C CA . HIS A 1 262 ? -12.545 -6.605 1.161 1.00 92.25 262 HIS A CA 1
ATOM 2048 C C . HIS A 1 262 ? -12.704 -7.739 0.143 1.00 92.25 262 HIS A C 1
ATOM 2050 O O . HIS A 1 262 ? -13.818 -8.134 -0.200 1.00 92.25 262 HIS A O 1
ATOM 2056 N N . VAL A 1 263 ? -11.585 -8.289 -0.325 1.00 92.38 263 VAL A N 1
ATOM 2057 C CA . VAL A 1 263 ? -11.550 -9.482 -1.174 1.00 92.38 263 VAL A CA 1
ATOM 2058 C C . VAL A 1 263 ? -10.282 -10.280 -0.933 1.00 92.38 263 VAL A C 1
ATOM 2060 O O . VAL A 1 263 ? -9.196 -9.721 -0.824 1.00 92.38 263 VAL A O 1
ATOM 2063 N N . THR A 1 264 ? -10.404 -11.598 -0.915 1.00 90.56 264 THR A N 1
ATOM 2064 C CA . THR A 1 264 ? -9.247 -12.493 -0.880 1.00 90.56 264 THR A CA 1
ATOM 2065 C C . THR A 1 264 ? -8.780 -12.775 -2.304 1.00 90.56 264 THR A C 1
ATOM 2067 O O . THR A 1 264 ? -9.580 -13.172 -3.154 1.00 90.56 264 THR A O 1
ATOM 2070 N N . ARG A 1 265 ? -7.492 -12.557 -2.590 1.00 89.19 265 ARG A N 1
ATOM 2071 C CA . ARG A 1 265 ? -6.880 -12.866 -3.893 1.00 89.19 265 ARG A CA 1
ATOM 2072 C C . ARG A 1 265 ? -5.542 -13.564 -3.714 1.00 89.19 265 ARG A C 1
ATOM 2074 O O . ARG A 1 265 ? -4.898 -13.431 -2.678 1.00 89.19 265 ARG A O 1
ATOM 2081 N N . ASN A 1 266 ? -5.138 -14.278 -4.758 1.00 88.62 266 ASN A N 1
ATOM 2082 C CA . ASN A 1 266 ? -3.824 -14.896 -4.818 1.00 88.62 266 ASN A CA 1
ATOM 2083 C C . ASN A 1 266 ? -2.805 -13.935 -5.431 1.00 88.62 266 ASN A C 1
ATOM 2085 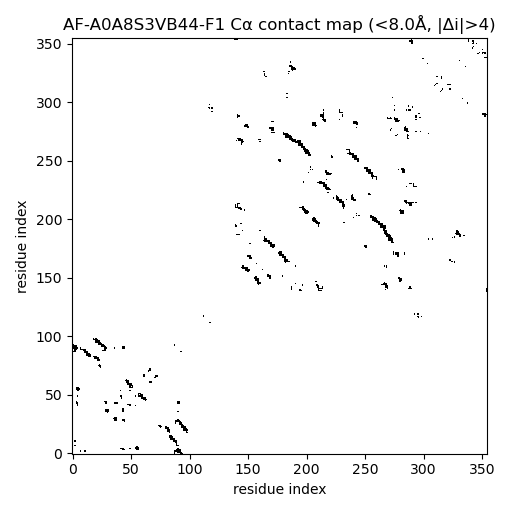O O . ASN A 1 266 ? -3.116 -13.164 -6.347 1.00 88.62 266 ASN A O 1
ATOM 2089 N N . GLY A 1 267 ? -1.589 -14.053 -4.930 1.00 88.19 267 GLY A N 1
ATOM 2090 C CA . GLY A 1 267 ? -0.395 -13.374 -5.360 1.00 88.19 267 GLY A CA 1
ATOM 2091 C C . GLY A 1 267 ? -0.281 -11.945 -4.833 1.00 88.19 267 GLY A C 1
ATOM 2092 O O . GLY A 1 267 ? -1.185 -11.117 -5.000 1.00 88.19 267 GLY A O 1
ATOM 2093 N N . VAL A 1 268 ? 0.874 -11.654 -4.244 1.00 89.56 268 VAL A N 1
ATOM 2094 C CA . VAL A 1 268 ? 1.232 -10.372 -3.631 1.00 89.56 268 VAL A CA 1
ATOM 2095 C C . VAL A 1 268 ? 2.451 -9.789 -4.338 1.00 89.56 268 VAL A C 1
ATOM 2097 O O . VAL A 1 268 ? 3.450 -10.471 -4.566 1.00 89.56 268 VAL A O 1
ATOM 2100 N N . PHE A 1 269 ? 2.344 -8.527 -4.747 1.00 92.88 269 PHE A N 1
ATOM 2101 C CA . PHE A 1 269 ? 3.367 -7.842 -5.532 1.00 92.88 269 PHE A CA 1
ATOM 2102 C C . PHE A 1 269 ? 3.615 -6.434 -4.993 1.00 92.88 269 PHE A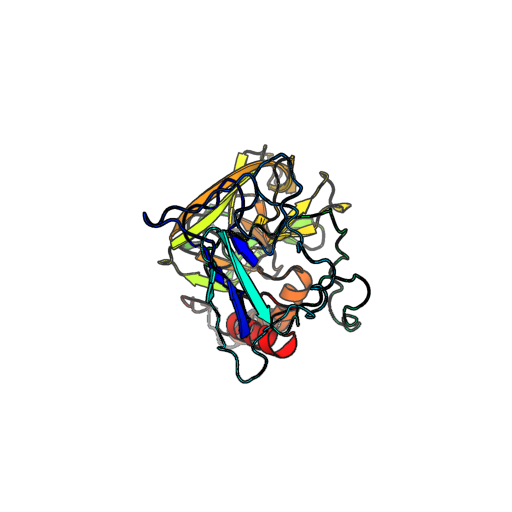 C 1
ATOM 2104 O O . PHE A 1 269 ? 2.681 -5.648 -4.839 1.00 92.88 269 PHE A O 1
ATOM 2111 N N . ALA A 1 270 ? 4.880 -6.089 -4.768 1.00 93.00 270 ALA A N 1
ATOM 2112 C CA . ALA A 1 270 ? 5.327 -4.756 -4.376 1.00 93.00 270 ALA A CA 1
ATOM 2113 C C . ALA A 1 270 ? 6.487 -4.306 -5.285 1.00 93.00 270 ALA A C 1
ATOM 2115 O O . ALA A 1 270 ? 7.654 -4.442 -4.906 1.00 93.00 270 ALA A O 1
ATOM 2116 N N . PRO A 1 271 ? 6.207 -3.838 -6.516 1.00 94.69 271 PRO A N 1
ATOM 2117 C CA . PRO A 1 271 ? 7.237 -3.284 -7.389 1.00 94.69 271 PRO A CA 1
ATOM 2118 C C . PRO A 1 271 ? 7.773 -1.967 -6.818 1.00 94.69 271 PRO A C 1
ATOM 2120 O O . PRO A 1 271 ? 7.008 -1.148 -6.315 1.00 94.69 271 PRO A O 1
ATOM 2123 N N . LEU A 1 272 ? 9.080 -1.744 -6.944 1.00 92.44 272 LEU A N 1
ATOM 2124 C CA . LEU A 1 272 ? 9.721 -0.470 -6.648 1.00 92.44 272 LEU A CA 1
ATOM 2125 C C . LEU A 1 272 ? 10.122 0.219 -7.951 1.00 92.44 272 LEU A C 1
ATOM 2127 O O . LEU A 1 272 ? 10.869 -0.345 -8.752 1.00 92.44 272 LEU A O 1
ATOM 2131 N N . THR A 1 273 ? 9.652 1.451 -8.131 1.00 93.94 273 THR A N 1
ATOM 2132 C CA . THR A 1 273 ? 10.069 2.344 -9.217 1.00 93.94 273 THR A CA 1
ATOM 2133 C C . THR A 1 273 ? 11.183 3.295 -8.774 1.00 93.94 273 THR A C 1
ATOM 2135 O O . THR A 1 273 ? 11.427 3.470 -7.575 1.00 93.94 273 THR A O 1
ATOM 2138 N N . GLU A 1 274 ? 11.848 3.960 -9.721 1.00 91.00 274 GLU A N 1
ATOM 2139 C CA . GLU A 1 274 ? 12.849 4.995 -9.416 1.00 91.00 274 GLU A CA 1
ATOM 2140 C C . GLU A 1 274 ? 12.280 6.148 -8.568 1.00 91.00 274 GLU A C 1
ATOM 2142 O O . GLU A 1 274 ? 12.971 6.650 -7.670 1.00 91.00 274 GLU A O 1
ATOM 2147 N N . ASP A 1 275 ? 11.012 6.511 -8.798 1.00 89.62 275 ASP A N 1
ATOM 2148 C CA . ASP A 1 275 ? 10.292 7.566 -8.067 1.00 89.62 275 ASP A CA 1
ATOM 2149 C C . ASP A 1 275 ? 9.696 7.117 -6.734 1.00 89.62 275 ASP A C 1
ATOM 2151 O O . ASP A 1 275 ? 9.277 7.959 -5.939 1.00 89.62 275 ASP A O 1
ATOM 2155 N N . GLY A 1 276 ? 9.620 5.808 -6.479 1.00 89.81 276 GLY A N 1
ATOM 2156 C CA . GLY A 1 276 ? 8.929 5.271 -5.306 1.00 89.81 276 GLY A CA 1
ATOM 2157 C C . GLY A 1 276 ? 7.405 5.435 -5.350 1.00 89.81 276 GLY A C 1
ATOM 2158 O O . GLY A 1 276 ? 6.740 5.186 -4.351 1.00 89.81 276 GLY A O 1
ATOM 2159 N N . LYS A 1 277 ? 6.840 5.821 -6.501 1.00 93.62 277 LYS A N 1
ATOM 2160 C CA . LYS A 1 277 ? 5.394 5.915 -6.756 1.00 93.62 277 LYS A CA 1
ATOM 2161 C C . LYS A 1 277 ? 5.011 5.087 -7.972 1.00 93.62 277 LYS A C 1
ATOM 2163 O O . LYS A 1 277 ? 5.842 4.855 -8.856 1.00 93.62 277 LYS A O 1
ATOM 2168 N N . ILE A 1 278 ? 3.753 4.674 -8.048 1.00 96.56 278 ILE A N 1
ATOM 2169 C CA . ILE A 1 278 ? 3.240 3.877 -9.163 1.00 96.56 278 ILE A CA 1
ATOM 2170 C C . ILE A 1 278 ? 1.736 4.106 -9.353 1.00 96.56 278 ILE A C 1
ATOM 2172 O O . ILE A 1 278 ? 1.007 4.330 -8.387 1.00 96.56 278 ILE A O 1
ATOM 2176 N N . ILE A 1 279 ? 1.264 4.065 -10.602 1.00 97.00 279 ILE A N 1
ATOM 2177 C CA . ILE A 1 279 ? -0.167 4.004 -10.914 1.00 97.00 279 ILE A CA 1
ATOM 2178 C C . ILE A 1 279 ? -0.588 2.538 -11.051 1.00 97.00 279 ILE A C 1
ATOM 2180 O O . ILE A 1 279 ? -0.190 1.865 -12.004 1.00 97.00 279 ILE A O 1
ATOM 2184 N N . VAL A 1 280 ? -1.427 2.065 -10.130 1.00 97.38 280 VAL A N 1
ATOM 2185 C CA . VAL A 1 280 ? -1.978 0.701 -10.110 1.00 97.38 280 VAL A CA 1
ATOM 2186 C C . VAL A 1 280 ? -3.498 0.776 -10.158 1.00 97.38 280 VAL A C 1
ATOM 2188 O O . VAL A 1 280 ? -4.106 1.562 -9.437 1.00 97.38 280 VAL A O 1
ATOM 2191 N N . ASP A 1 281 ? -4.123 -0.002 -11.042 1.00 96.75 281 ASP A N 1
ATOM 2192 C CA . ASP A 1 281 ? -5.576 0.014 -11.279 1.00 96.75 281 ASP A CA 1
ATOM 2193 C C . ASP A 1 281 ? -6.128 1.428 -11.560 1.00 96.75 281 ASP A C 1
ATOM 2195 O O . ASP A 1 281 ? -7.262 1.773 -11.222 1.00 96.75 281 ASP A O 1
ATOM 2199 N N . GLY A 1 282 ? -5.286 2.262 -12.182 1.00 94.50 282 GLY A N 1
ATOM 2200 C CA . GLY A 1 282 ? -5.562 3.663 -12.499 1.00 94.50 282 GLY A CA 1
ATOM 2201 C C . GLY A 1 282 ? -5.534 4.619 -11.301 1.00 94.50 282 GLY A C 1
ATOM 2202 O O . GLY A 1 282 ? -5.920 5.774 -11.453 1.00 94.50 282 GLY A O 1
ATOM 2203 N N . VAL A 1 283 ? -5.056 4.181 -10.135 1.00 97.00 283 VAL A N 1
ATOM 2204 C CA . VAL A 1 283 ? -4.925 4.985 -8.911 1.00 97.00 283 VAL A CA 1
ATOM 2205 C C . VAL A 1 283 ? -3.453 5.156 -8.543 1.00 97.00 283 VAL A C 1
ATOM 2207 O O . VAL A 1 283 ? -2.660 4.227 -8.669 1.00 97.00 283 VAL A O 1
ATOM 2210 N N . LEU A 1 284 ? -3.076 6.348 -8.080 1.00 96.38 284 LEU A N 1
ATOM 2211 C CA . LEU A 1 284 ? -1.741 6.616 -7.553 1.00 96.38 284 LEU A CA 1
ATOM 2212 C C . LEU A 1 284 ? -1.549 5.965 -6.180 1.00 96.38 284 LEU A C 1
ATOM 2214 O O . LEU A 1 284 ? -2.288 6.247 -5.236 1.00 96.38 284 LEU A O 1
ATOM 2218 N N . ALA A 1 285 ? -0.483 5.185 -6.056 1.00 95.56 285 ALA A N 1
ATOM 2219 C CA . ALA A 1 285 ? -0.034 4.586 -4.810 1.00 95.56 285 ALA A CA 1
ATOM 2220 C C . ALA A 1 285 ? 1.479 4.781 -4.617 1.00 95.56 285 ALA A C 1
ATOM 2222 O O . ALA A 1 285 ? 2.218 5.088 -5.561 1.00 95.56 285 ALA A O 1
ATOM 2223 N N . SER A 1 286 ? 1.935 4.633 -3.374 1.00 93.69 286 SER A N 1
ATOM 2224 C CA . SER A 1 286 ? 3.364 4.506 -3.082 1.00 93.69 286 SER A CA 1
ATOM 2225 C C . SER A 1 286 ? 3.841 3.107 -3.494 1.00 93.69 286 SER A C 1
ATOM 2227 O O . SER A 1 286 ? 3.043 2.182 -3.607 1.00 93.69 286 SER A O 1
ATOM 2229 N N . CYS A 1 287 ? 5.140 2.944 -3.738 1.00 92.50 287 CYS A N 1
ATOM 2230 C CA . CYS A 1 287 ? 5.780 1.626 -3.837 1.00 92.50 287 CYS A CA 1
ATOM 2231 C C . CYS A 1 287 ? 6.139 1.049 -2.457 1.00 92.50 287 CYS A C 1
ATOM 2233 O O . CYS A 1 287 ? 6.608 -0.086 -2.361 1.00 92.50 287 CYS A O 1
ATOM 2235 N N . TYR A 1 288 ? 5.996 1.852 -1.402 1.00 86.69 288 TYR A N 1
ATOM 2236 C CA . TYR A 1 288 ? 6.332 1.502 -0.033 1.00 86.69 288 TYR A CA 1
ATOM 2237 C C . TYR A 1 288 ? 5.078 1.292 0.802 1.00 86.69 288 TYR A C 1
ATOM 2239 O O . TYR A 1 288 ? 3.953 1.630 0.436 1.00 86.69 288 TYR A O 1
ATOM 2247 N N . ALA A 1 289 ? 5.289 0.735 1.980 1.00 79.50 289 ALA A N 1
ATOM 2248 C CA . ALA A 1 289 ? 4.221 0.359 2.870 1.00 79.50 289 ALA A CA 1
ATOM 2249 C C . ALA A 1 289 ? 4.737 0.236 4.294 1.00 79.50 289 ALA A C 1
ATOM 2251 O O . ALA A 1 289 ? 5.949 0.197 4.520 1.00 79.50 289 ALA A O 1
ATOM 2252 N N . ASN A 1 290 ? 3.794 0.174 5.233 1.00 66.19 290 ASN A N 1
ATOM 2253 C CA . ASN A 1 290 ? 4.052 -0.039 6.651 1.00 66.19 290 ASN A CA 1
ATOM 2254 C C . ASN A 1 290 ? 5.036 0.971 7.279 1.00 66.19 290 ASN A C 1
ATOM 2256 O O . ASN A 1 290 ? 5.690 0.775 8.297 1.00 66.19 290 ASN A O 1
ATOM 2260 N N . ILE A 1 291 ? 5.147 2.123 6.640 1.00 64.50 291 ILE A N 1
ATOM 2261 C CA . ILE A 1 291 ? 5.888 3.276 7.112 1.00 64.50 291 ILE A CA 1
ATOM 2262 C C . ILE A 1 291 ? 4.929 4.426 6.900 1.00 64.50 291 ILE A C 1
ATOM 2264 O O . ILE A 1 291 ? 4.345 4.545 5.834 1.00 64.50 291 ILE A O 1
ATOM 2268 N N . HIS A 1 292 ? 4.769 5.302 7.880 1.00 59.66 292 HIS A N 1
ATOM 2269 C CA . HIS A 1 292 ? 3.849 6.438 7.769 1.00 59.66 292 HIS A CA 1
ATOM 2270 C C . HIS A 1 292 ? 4.409 7.584 6.902 1.00 59.66 292 HIS A C 1
ATOM 2272 O O . HIS A 1 292 ? 3.853 8.677 6.855 1.00 59.66 292 HIS A O 1
ATOM 2278 N N . CYS A 1 293 ? 5.543 7.351 6.240 1.00 66.81 293 CYS A N 1
ATOM 2279 C CA . CYS A 1 293 ? 6.338 8.356 5.560 1.00 66.81 293 CYS A CA 1
ATOM 2280 C C . CYS A 1 293 ? 7.030 7.761 4.332 1.00 66.81 293 CYS A C 1
ATOM 2282 O O . CYS A 1 293 ? 8.062 7.093 4.429 1.00 66.81 293 CYS A O 1
ATOM 2284 N N . ASP A 1 294 ? 6.443 8.051 3.175 1.00 71.75 294 ASP A N 1
ATOM 2285 C CA . ASP A 1 294 ? 6.953 7.694 1.851 1.00 71.75 294 ASP A CA 1
ATOM 2286 C C . ASP A 1 294 ? 8.387 8.211 1.640 1.00 71.75 294 ASP A C 1
ATOM 2288 O O . ASP A 1 294 ? 9.258 7.458 1.219 1.00 71.75 294 ASP A O 1
ATOM 2292 N N . ASP A 1 295 ? 8.678 9.452 2.048 1.00 72.75 295 ASP A N 1
ATOM 2293 C CA . ASP A 1 295 ? 10.007 10.056 1.888 1.00 72.75 295 ASP A CA 1
ATOM 2294 C C . ASP A 1 295 ? 11.099 9.337 2.689 1.00 72.75 295 ASP A C 1
ATOM 2296 O O . ASP A 1 295 ? 12.229 9.201 2.218 1.00 72.75 295 ASP A O 1
ATOM 2300 N N . LEU A 1 296 ? 10.777 8.859 3.897 1.00 74.38 296 LEU A N 1
ATOM 2301 C CA . LEU A 1 296 ? 11.721 8.117 4.731 1.00 74.38 296 LEU A CA 1
ATOM 2302 C C . LEU A 1 296 ? 12.046 6.760 4.107 1.00 74.38 296 LEU A C 1
ATOM 2304 O O . LEU A 1 296 ? 13.217 6.387 4.020 1.00 74.38 296 LEU A O 1
ATOM 2308 N N . ALA A 1 297 ? 11.020 6.045 3.643 1.00 75.81 297 ALA A N 1
ATOM 2309 C CA . ALA A 1 297 ? 11.203 4.794 2.921 1.00 75.81 297 ALA A CA 1
ATOM 2310 C C . ALA A 1 297 ? 12.044 5.037 1.660 1.00 75.81 297 ALA A C 1
ATOM 2312 O O . ALA A 1 297 ? 13.072 4.401 1.437 1.00 75.81 297 ALA A O 1
ATOM 2313 N N . HIS A 1 298 ? 11.686 6.058 0.891 1.00 80.88 298 HIS A N 1
ATOM 2314 C CA . HIS A 1 298 ? 12.392 6.434 -0.319 1.00 80.88 298 HIS A CA 1
ATOM 2315 C C . HIS A 1 298 ? 13.862 6.786 -0.075 1.00 80.88 298 HIS A C 1
ATOM 2317 O O . HIS A 1 298 ? 14.737 6.391 -0.854 1.00 80.88 298 HIS A O 1
ATOM 2323 N N . PHE A 1 299 ? 14.153 7.479 1.028 1.00 81.25 299 PHE A N 1
ATOM 2324 C CA . PHE A 1 299 ? 15.510 7.756 1.480 1.00 81.25 299 PHE A CA 1
ATOM 2325 C C . PHE A 1 299 ? 16.264 6.470 1.843 1.00 81.25 299 PHE A C 1
ATOM 2327 O O . PHE A 1 299 ? 17.390 6.278 1.385 1.00 81.25 299 PHE A O 1
ATOM 2334 N N . ALA A 1 300 ? 15.643 5.558 2.595 1.00 81.62 300 ALA A N 1
ATOM 2335 C CA . ALA A 1 300 ? 16.249 4.279 2.969 1.00 81.62 300 ALA A CA 1
ATOM 2336 C C . ALA A 1 300 ? 16.627 3.427 1.744 1.00 81.62 300 ALA A C 1
ATOM 2338 O O . ALA A 1 300 ? 17.644 2.742 1.766 1.00 81.62 300 ALA A O 1
ATOM 2339 N N . PHE A 1 301 ? 15.869 3.529 0.648 1.00 85.62 301 PHE A N 1
ATOM 2340 C CA . PHE A 1 301 ? 16.153 2.842 -0.615 1.00 85.62 301 PHE A CA 1
ATOM 2341 C C . PHE A 1 301 ? 17.078 3.620 -1.579 1.00 85.62 301 PHE A C 1
ATOM 2343 O O . PHE A 1 301 ? 17.322 3.153 -2.694 1.00 85.62 301 PHE A O 1
ATOM 2350 N N . LEU A 1 302 ? 17.639 4.779 -1.196 1.00 85.44 302 LEU A N 1
ATOM 2351 C CA . LEU A 1 302 ? 18.627 5.508 -2.016 1.00 85.44 302 LEU A CA 1
ATOM 2352 C C . LEU A 1 302 ? 19.855 4.666 -2.407 1.00 85.44 302 LEU A C 1
ATOM 2354 O O . LEU A 1 302 ? 20.251 4.747 -3.575 1.00 85.44 302 LEU A O 1
ATOM 2358 N N . PRO A 1 303 ? 20.461 3.850 -1.516 1.00 87.19 303 PRO A N 1
ATOM 2359 C CA . PRO A 1 303 ? 21.606 3.019 -1.881 1.00 87.19 303 PRO A CA 1
ATOM 2360 C C . PRO A 1 303 ? 21.254 1.975 -2.944 1.00 87.19 303 PRO A C 1
ATOM 2362 O O . PRO A 1 303 ? 21.982 1.841 -3.923 1.00 87.19 303 PRO A O 1
ATOM 2365 N N . ALA A 1 304 ? 20.113 1.291 -2.799 1.00 84.25 304 ALA A N 1
ATOM 2366 C CA . ALA A 1 304 ? 19.641 0.313 -3.780 1.00 84.25 304 ALA A CA 1
ATOM 2367 C C . ALA A 1 304 ? 19.389 0.960 -5.151 1.00 84.25 304 ALA A C 1
ATOM 2369 O O . ALA A 1 304 ? 19.845 0.448 -6.173 1.00 84.25 304 ALA A O 1
ATOM 2370 N N . ARG A 1 305 ? 18.744 2.134 -5.170 1.00 85.88 305 ARG A N 1
ATOM 2371 C CA . ARG A 1 305 ? 18.509 2.916 -6.396 1.00 85.88 305 ARG A CA 1
ATOM 2372 C C . ARG A 1 305 ? 19.803 3.362 -7.068 1.00 85.88 305 ARG A C 1
ATOM 2374 O O . ARG A 1 305 ? 19.970 3.180 -8.270 1.00 85.88 305 ARG A O 1
ATOM 2381 N N . SER A 1 306 ? 20.739 3.890 -6.284 1.00 84.00 306 SER A N 1
ATOM 2382 C CA . SER A 1 306 ? 22.055 4.313 -6.776 1.00 84.00 306 SER A CA 1
ATOM 2383 C C . SER A 1 306 ? 22.839 3.136 -7.351 1.00 84.00 306 SER A C 1
ATOM 2385 O O . SER A 1 306 ? 23.434 3.257 -8.417 1.00 84.00 306 SER A O 1
ATOM 2387 N N . PHE A 1 307 ? 22.803 1.981 -6.680 1.00 85.38 307 PHE A N 1
ATOM 2388 C CA . PHE A 1 307 ? 23.460 0.764 -7.146 1.00 85.38 307 PHE A CA 1
ATOM 2389 C C . PHE A 1 307 ? 22.860 0.265 -8.464 1.00 85.38 307 PHE A C 1
ATOM 2391 O O . PHE A 1 307 ? 23.609 -0.043 -9.390 1.00 85.38 307 PHE A O 1
ATOM 2398 N N . TYR A 1 308 ? 21.530 0.226 -8.584 1.00 83.81 308 TYR A N 1
ATOM 2399 C CA . TYR A 1 308 ? 20.859 -0.138 -9.834 1.00 83.81 308 TYR A CA 1
ATOM 2400 C C . TYR A 1 308 ? 21.257 0.802 -10.980 1.00 83.81 308 TYR A C 1
ATOM 2402 O O . TYR A 1 308 ? 21.722 0.344 -12.024 1.00 83.81 308 TYR A O 1
ATOM 2410 N N . SER A 1 309 ? 21.165 2.117 -10.752 1.00 83.62 309 SER A N 1
ATOM 2411 C CA . SER A 1 309 ? 21.511 3.143 -11.742 1.00 83.62 309 SER A CA 1
ATOM 2412 C C . SER A 1 309 ? 22.979 3.049 -12.187 1.00 83.62 309 SER A C 1
ATOM 2414 O O . SER A 1 309 ? 23.271 3.057 -13.385 1.00 83.62 309 SER A O 1
ATOM 2416 N N . LEU A 1 310 ? 23.913 2.863 -11.245 1.00 81.50 310 LEU A N 1
ATOM 2417 C CA . LEU A 1 310 ? 25.341 2.711 -11.535 1.00 81.50 310 LEU A CA 1
ATOM 2418 C C . LEU A 1 310 ? 25.626 1.457 -12.373 1.00 81.50 310 LEU A C 1
ATOM 2420 O O . LEU A 1 310 ? 26.352 1.526 -13.366 1.00 81.50 310 LEU A O 1
ATOM 2424 N N . ASN A 1 311 ? 25.041 0.315 -11.994 1.00 78.44 311 ASN A N 1
ATOM 2425 C CA . ASN A 1 311 ? 25.212 -0.925 -12.748 1.00 78.44 311 ASN A CA 1
ATOM 2426 C C . ASN A 1 311 ? 24.660 -0.788 -14.166 1.00 78.44 311 ASN A C 1
ATOM 2428 O O . ASN A 1 311 ? 25.336 -1.156 -15.125 1.00 78.44 311 ASN A O 1
ATOM 2432 N N . LYS A 1 312 ? 23.471 -0.191 -14.300 1.00 79.44 312 LYS A N 1
ATOM 2433 C CA . LYS A 1 312 ? 22.808 0.043 -15.581 1.00 79.44 312 LYS A CA 1
ATOM 2434 C C . LYS A 1 312 ? 23.608 0.927 -16.530 1.00 79.44 312 LYS A C 1
ATOM 2436 O O . LYS A 1 312 ? 23.724 0.592 -17.705 1.00 79.44 312 LYS A O 1
ATOM 2441 N N . HIS A 1 313 ? 24.128 2.051 -16.046 1.00 78.19 313 HIS A N 1
ATOM 2442 C CA . HIS A 1 313 ? 24.727 3.066 -16.914 1.00 78.19 313 HIS A CA 1
ATOM 2443 C C . HIS A 1 313 ? 26.239 2.937 -17.093 1.00 78.19 313 HIS A C 1
ATOM 2445 O O . HIS A 1 313 ? 26.755 3.413 -18.101 1.00 78.19 313 HIS A O 1
ATOM 2451 N N . LEU A 1 314 ? 26.952 2.309 -16.155 1.00 73.31 314 LEU A N 1
ATOM 2452 C CA . LEU A 1 314 ? 28.409 2.177 -16.234 1.00 73.31 314 LEU A CA 1
ATOM 2453 C C . LEU A 1 314 ? 28.853 0.734 -16.443 1.00 73.31 314 LEU A C 1
ATOM 2455 O O . LEU A 1 314 ? 29.620 0.459 -17.361 1.00 73.31 314 LEU A O 1
ATOM 2459 N N . ILE A 1 315 ? 28.385 -0.188 -15.602 1.00 66.19 315 ILE A N 1
ATOM 2460 C CA . ILE A 1 315 ? 28.957 -1.537 -15.545 1.00 66.19 315 ILE A CA 1
ATOM 2461 C C . ILE A 1 315 ? 28.453 -2.392 -16.708 1.00 66.19 315 ILE A C 1
ATOM 2463 O O . ILE A 1 315 ? 29.271 -2.904 -17.466 1.00 66.19 315 ILE A O 1
ATOM 2467 N N . TYR A 1 316 ? 27.137 -2.504 -16.909 1.00 70.88 316 TYR A N 1
ATOM 2468 C CA . TYR A 1 316 ? 26.559 -3.334 -17.973 1.00 70.88 316 TYR A CA 1
ATOM 2469 C C . TYR A 1 316 ? 26.994 -2.928 -19.392 1.00 70.88 316 TYR A C 1
ATOM 2471 O O . TYR A 1 316 ? 27.386 -3.820 -20.149 1.00 70.88 316 TYR A O 1
ATOM 2479 N N . PRO A 1 317 ? 27.049 -1.629 -19.756 1.00 69.25 317 PRO A N 1
ATOM 2480 C CA . PRO A 1 317 ? 27.578 -1.206 -21.051 1.00 69.25 317 PRO A CA 1
ATOM 2481 C C . PRO A 1 317 ? 29.073 -1.508 -21.215 1.00 69.25 317 PRO A C 1
ATOM 2483 O O . PRO A 1 317 ? 29.510 -1.808 -22.322 1.00 69.25 317 PRO A O 1
ATOM 2486 N N . MET A 1 318 ? 29.854 -1.465 -20.127 1.00 65.88 318 MET A N 1
ATOM 2487 C CA . MET A 1 318 ? 31.291 -1.764 -20.152 1.00 65.88 318 MET A CA 1
ATOM 2488 C C . MET A 1 318 ? 31.576 -3.257 -20.386 1.00 65.88 318 MET A C 1
ATOM 2490 O O . MET A 1 318 ? 32.568 -3.589 -21.028 1.00 65.88 318 MET A O 1
ATOM 2494 N N . ILE A 1 319 ? 30.715 -4.155 -19.892 1.00 71.44 319 ILE A N 1
ATOM 2495 C CA . ILE A 1 319 ? 30.900 -5.617 -19.986 1.00 71.44 319 ILE A CA 1
ATOM 2496 C C . ILE A 1 319 ? 30.007 -6.300 -21.039 1.00 71.44 319 ILE A C 1
ATOM 2498 O O . ILE A 1 319 ? 30.072 -7.517 -21.190 1.00 71.44 319 ILE A O 1
ATOM 2502 N N . GLY A 1 320 ? 29.174 -5.545 -21.765 1.00 57.75 320 GLY A N 1
ATOM 2503 C CA . GLY A 1 320 ? 28.318 -6.063 -22.842 1.00 57.75 320 GLY A CA 1
ATOM 2504 C C . GLY A 1 320 ? 27.185 -6.995 -22.386 1.00 57.75 320 GLY A C 1
ATOM 2505 O O . GLY A 1 320 ? 26.703 -7.799 -23.182 1.00 57.75 320 GLY A O 1
ATOM 2506 N N . LEU A 1 321 ? 26.764 -6.918 -21.120 1.00 57.12 321 LEU A N 1
ATOM 2507 C CA . LEU A 1 321 ? 25.652 -7.703 -20.569 1.00 57.12 321 LEU A CA 1
ATOM 2508 C C . LEU A 1 321 ? 24.357 -6.886 -20.576 1.00 57.12 321 LEU A C 1
ATOM 2510 O O . LEU A 1 321 ? 24.362 -5.703 -20.251 1.00 57.12 321 LEU A O 1
ATOM 2514 N N . ASN A 1 322 ? 23.231 -7.530 -20.883 1.00 56.06 322 ASN A N 1
ATOM 2515 C CA . ASN A 1 322 ? 21.913 -6.940 -20.659 1.00 56.06 322 ASN A CA 1
ATOM 2516 C C . ASN A 1 322 ? 21.500 -7.151 -19.197 1.00 56.06 322 ASN A C 1
ATOM 2518 O O . ASN A 1 322 ? 21.664 -8.245 -18.656 1.00 56.06 322 ASN A O 1
ATOM 2522 N N . SER A 1 323 ? 20.948 -6.111 -18.566 1.00 53.47 323 SER A N 1
ATOM 2523 C CA . SER A 1 323 ? 20.399 -6.183 -17.207 1.00 53.47 323 SER A CA 1
ATOM 2524 C C . SER A 1 323 ? 19.157 -7.075 -17.191 1.00 53.47 323 SER A C 1
ATOM 2526 O O . SER A 1 323 ? 18.042 -6.611 -17.412 1.00 53.47 323 SER A O 1
ATOM 2528 N N . THR A 1 324 ? 19.329 -8.370 -16.949 1.00 53.56 324 THR A N 1
ATOM 2529 C CA . THR A 1 324 ? 18.235 -9.232 -16.497 1.00 53.56 324 THR A CA 1
ATOM 2530 C C . THR A 1 324 ? 18.372 -9.363 -14.991 1.00 53.56 324 THR A C 1
ATOM 2532 O O . THR A 1 324 ? 19.065 -10.254 -14.496 1.00 53.56 324 THR A O 1
ATOM 2535 N N . GLY A 1 325 ? 17.769 -8.428 -14.255 1.00 55.12 325 GLY A N 1
ATOM 2536 C CA . GLY A 1 325 ? 17.650 -8.560 -12.807 1.00 55.12 325 GLY A CA 1
ATOM 2537 C C . GLY A 1 325 ? 16.961 -9.884 -12.484 1.00 55.12 325 GLY A C 1
ATOM 2538 O O . GLY A 1 325 ? 15.894 -10.175 -13.026 1.00 55.12 325 GLY A O 1
ATOM 2539 N N . SER A 1 326 ? 17.579 -10.713 -11.645 1.00 55.91 326 SER A N 1
ATOM 2540 C CA . SER A 1 326 ? 16.956 -11.955 -11.198 1.00 55.91 326 SER A CA 1
ATOM 2541 C C . SER A 1 326 ? 15.707 -11.616 -10.388 1.00 55.91 326 SER A C 1
ATOM 2543 O O . SER A 1 326 ? 15.803 -10.959 -9.350 1.00 55.91 326 SER A O 1
ATOM 2545 N N . ILE A 1 327 ? 14.543 -12.061 -10.851 1.00 63.78 327 ILE A N 1
ATOM 2546 C CA . ILE A 1 327 ? 13.296 -11.943 -10.096 1.00 63.78 327 ILE A CA 1
ATOM 2547 C C . ILE A 1 327 ? 13.335 -13.009 -8.996 1.00 63.78 327 ILE A C 1
ATOM 2549 O O . ILE A 1 327 ? 13.247 -14.200 -9.288 1.00 63.78 327 ILE A O 1
ATOM 2553 N N . SER A 1 328 ? 13.515 -12.592 -7.743 1.00 64.25 328 SER A N 1
ATOM 2554 C CA . SER A 1 328 ? 13.424 -13.482 -6.581 1.00 64.25 328 SER A CA 1
ATOM 2555 C C . SER A 1 328 ? 11.975 -13.586 -6.104 1.00 64.25 328 SER A C 1
ATOM 2557 O O . SER A 1 328 ? 11.317 -12.558 -5.943 1.00 64.25 328 SER A O 1
ATOM 2559 N N . GLU A 1 329 ? 11.499 -14.807 -5.852 1.00 79.88 329 GLU A N 1
ATOM 2560 C CA . GLU A 1 329 ? 10.277 -15.032 -5.066 1.00 79.88 329 GLU A CA 1
ATOM 2561 C C . GLU A 1 329 ? 10.545 -14.718 -3.584 1.00 79.88 329 GLU A C 1
ATOM 2563 O O . GLU A 1 329 ? 11.656 -14.904 -3.083 1.00 79.88 329 GLU A O 1
ATOM 2568 N N . GLY A 1 330 ? 9.513 -14.256 -2.888 1.00 80.38 330 GLY A N 1
ATOM 2569 C CA . GLY A 1 330 ? 9.551 -13.779 -1.516 1.00 80.38 330 GLY A CA 1
ATOM 2570 C C . GLY A 1 330 ? 9.951 -12.308 -1.382 1.00 80.38 330 GLY A C 1
ATOM 2571 O O . GLY A 1 330 ? 9.767 -11.476 -2.277 1.00 80.38 330 GLY A O 1
ATOM 2572 N N . ILE A 1 331 ? 10.463 -11.979 -0.201 1.00 78.75 331 ILE A N 1
ATOM 2573 C CA . ILE A 1 331 ? 10.929 -10.643 0.161 1.00 78.75 331 ILE A CA 1
ATOM 2574 C C . ILE A 1 331 ? 12.338 -10.439 -0.384 1.00 78.75 331 ILE A C 1
ATOM 2576 O O . ILE A 1 331 ? 13.216 -11.284 -0.211 1.00 78.75 331 ILE A O 1
ATOM 2580 N N . HIS A 1 332 ? 12.595 -9.282 -0.986 1.00 81.81 332 HIS A N 1
ATOM 2581 C CA . HIS A 1 332 ? 13.941 -8.955 -1.429 1.00 81.81 332 HIS A CA 1
ATOM 2582 C C . HIS A 1 332 ? 14.884 -8.755 -0.237 1.00 81.81 332 HIS A C 1
ATOM 2584 O O . HIS A 1 332 ? 14.600 -7.954 0.651 1.00 81.81 332 HIS A O 1
ATOM 2590 N N . TRP A 1 333 ? 16.053 -9.401 -0.255 1.00 82.31 333 TRP A N 1
ATOM 2591 C CA . TRP A 1 333 ? 17.019 -9.409 0.859 1.00 82.31 333 TRP A CA 1
ATOM 2592 C C . TRP A 1 333 ? 17.352 -8.011 1.410 1.00 82.31 333 TRP A C 1
ATOM 2594 O O . TRP A 1 333 ? 17.493 -7.833 2.614 1.00 82.31 333 TRP A O 1
ATOM 2604 N N . TYR A 1 334 ? 17.471 -7.003 0.536 1.00 82.75 334 TYR A N 1
ATOM 2605 C CA . TYR A 1 334 ? 17.753 -5.626 0.955 1.00 82.75 334 TYR A CA 1
ATOM 2606 C C . TYR A 1 334 ? 16.576 -5.007 1.714 1.00 82.75 334 TYR A C 1
ATOM 2608 O O . TYR A 1 334 ? 16.781 -4.321 2.712 1.00 82.75 334 TYR A O 1
ATOM 2616 N N . ALA A 1 335 ? 15.348 -5.274 1.258 1.00 78.38 335 ALA A N 1
ATOM 2617 C CA . ALA A 1 335 ? 14.155 -4.857 1.973 1.00 78.38 335 ALA A CA 1
ATOM 2618 C C . ALA A 1 335 ? 14.114 -5.555 3.336 1.00 78.38 335 ALA A C 1
ATOM 2620 O O . ALA A 1 335 ? 14.024 -4.859 4.339 1.00 78.38 335 ALA A O 1
ATOM 2621 N N . ASP A 1 336 ? 14.310 -6.877 3.383 1.00 78.25 336 ASP A N 1
ATOM 2622 C CA . ASP A 1 336 ? 14.331 -7.665 4.625 1.00 78.25 336 ASP A CA 1
ATOM 2623 C C . ASP A 1 336 ? 15.379 -7.163 5.635 1.00 78.25 336 ASP A C 1
ATOM 2625 O O . ASP A 1 336 ? 15.079 -6.928 6.807 1.00 78.25 336 ASP A O 1
ATOM 2629 N N . ALA A 1 337 ? 16.596 -6.876 5.166 1.00 77.62 337 ALA A N 1
ATOM 2630 C CA . ALA A 1 337 ? 17.653 -6.296 5.988 1.00 77.62 337 ALA A CA 1
ATOM 2631 C C . ALA A 1 337 ? 17.264 -4.917 6.549 1.00 77.62 337 ALA A C 1
ATOM 2633 O O . ALA A 1 337 ? 17.535 -4.635 7.717 1.00 77.62 337 ALA A O 1
ATOM 2634 N N . LEU A 1 338 ? 16.605 -4.063 5.755 1.00 75.44 338 LEU A N 1
ATOM 2635 C CA . LEU A 1 338 ? 16.079 -2.783 6.235 1.00 75.44 338 LEU A CA 1
ATOM 2636 C C . LEU A 1 338 ? 14.952 -2.969 7.259 1.00 75.44 338 LEU A C 1
ATOM 2638 O O . LEU A 1 338 ? 14.918 -2.217 8.233 1.00 75.44 338 LEU A O 1
ATOM 2642 N N . LEU A 1 339 ? 14.076 -3.972 7.103 1.00 66.44 339 LEU A N 1
ATOM 2643 C CA . LEU A 1 339 ? 13.077 -4.304 8.130 1.00 66.44 339 LEU A CA 1
ATOM 2644 C C . LEU A 1 339 ? 13.771 -4.685 9.436 1.00 66.44 339 LEU A C 1
ATOM 2646 O O . LEU A 1 339 ? 13.416 -4.187 10.503 1.00 66.44 339 LEU A O 1
ATOM 2650 N N . TYR A 1 340 ? 14.766 -5.569 9.348 1.00 67.69 340 TYR A N 1
ATOM 2651 C CA . TYR A 1 340 ? 15.497 -6.074 10.501 1.00 67.69 340 TYR A CA 1
ATOM 2652 C C . TYR A 1 340 ? 16.249 -4.949 11.223 1.00 67.69 340 TYR A C 1
ATOM 2654 O O . TYR A 1 340 ? 16.132 -4.799 12.440 1.00 67.69 340 TYR A O 1
ATOM 2662 N N . LEU A 1 341 ? 16.961 -4.100 10.476 1.00 67.06 341 LEU A N 1
ATOM 2663 C CA . LEU A 1 341 ? 17.656 -2.931 11.018 1.00 67.06 341 LEU A CA 1
ATOM 2664 C C . LEU A 1 341 ? 16.685 -1.894 11.585 1.00 67.06 341 LEU A C 1
ATOM 2666 O O . LEU A 1 341 ? 16.967 -1.311 12.628 1.00 67.06 341 LEU A O 1
ATOM 2670 N N . GLY A 1 342 ? 15.535 -1.691 10.944 1.00 61.22 342 GLY A N 1
ATOM 2671 C CA . GLY A 1 342 ? 14.469 -0.834 11.448 1.00 61.22 342 GLY A CA 1
ATOM 2672 C C . GLY A 1 342 ? 13.953 -1.298 12.808 1.00 61.22 342 GLY A C 1
ATOM 2673 O O . GLY A 1 342 ? 13.917 -0.513 13.755 1.00 61.22 342 GLY A O 1
ATOM 2674 N N . LYS A 1 343 ? 13.651 -2.597 12.935 1.00 61.53 343 LYS A N 1
ATOM 2675 C CA . LYS A 1 343 ? 13.251 -3.231 14.202 1.00 61.53 343 LYS A CA 1
ATOM 2676 C C . LYS A 1 343 ? 14.327 -3.083 15.287 1.00 61.53 343 LYS A C 1
ATOM 2678 O O . LYS A 1 343 ? 13.988 -2.868 16.449 1.00 61.53 343 LYS A O 1
ATOM 2683 N N . LEU A 1 344 ? 15.607 -3.169 14.911 1.00 56.06 344 LEU A N 1
ATOM 2684 C CA . LEU A 1 344 ? 16.751 -3.076 15.824 1.00 56.06 344 LEU A CA 1
ATOM 2685 C C . LEU A 1 344 ? 17.039 -1.637 16.298 1.00 56.06 344 LEU A C 1
ATOM 2687 O O . LEU A 1 344 ? 17.287 -1.422 17.481 1.00 56.06 344 LEU A O 1
ATOM 2691 N N . LEU A 1 345 ? 17.039 -0.659 15.385 1.00 50.88 345 LEU A N 1
ATOM 2692 C CA . LEU A 1 345 ? 17.505 0.713 15.639 1.00 50.88 345 LEU A CA 1
ATOM 2693 C C . LEU A 1 345 ? 16.414 1.646 16.164 1.00 50.88 345 LEU A C 1
ATOM 2695 O O . LEU A 1 345 ? 16.704 2.549 16.943 1.00 50.88 345 LEU A O 1
ATOM 2699 N N . LEU A 1 346 ? 15.170 1.454 15.726 1.00 47.78 346 LEU A N 1
ATOM 2700 C CA . LEU A 1 346 ? 14.056 2.353 16.045 1.00 47.78 346 LEU A CA 1
ATOM 2701 C C . LEU A 1 346 ? 13.129 1.784 17.131 1.00 47.78 346 LEU A C 1
ATOM 2703 O O . LEU A 1 346 ? 12.158 2.437 17.527 1.00 47.78 346 LEU A O 1
ATOM 2707 N N . GLY A 1 347 ? 13.468 0.595 17.648 1.00 41.28 347 GLY A N 1
ATOM 2708 C CA . GLY A 1 347 ? 12.590 -0.234 18.464 1.00 41.28 347 GLY A CA 1
ATOM 2709 C C . GLY A 1 347 ? 11.356 -0.665 17.670 1.00 41.28 347 GLY A C 1
ATOM 2710 O O . GLY A 1 347 ? 10.980 -0.048 16.674 1.00 41.28 347 GLY A O 1
ATOM 2711 N N . THR A 1 348 ? 10.638 -1.682 18.139 1.00 40.94 348 THR A N 1
ATOM 2712 C CA . THR A 1 348 ? 9.354 -2.128 17.553 1.00 40.94 348 THR A CA 1
ATOM 2713 C C . THR A 1 348 ? 8.260 -1.045 17.514 1.00 40.94 348 THR A C 1
ATOM 2715 O O . THR A 1 348 ? 7.155 -1.307 17.057 1.00 40.94 348 THR A O 1
ATOM 2718 N N . ARG A 1 349 ? 8.552 0.169 18.000 1.00 38.66 349 ARG A N 1
ATOM 2719 C CA . ARG A 1 349 ? 7.610 1.263 18.248 1.00 38.66 349 ARG A CA 1
ATOM 2720 C C . ARG A 1 349 ? 7.630 2.402 17.232 1.00 38.66 349 ARG A C 1
ATOM 2722 O O . ARG A 1 349 ? 6.670 3.154 17.198 1.00 38.66 349 ARG A O 1
ATOM 2729 N N . ASN A 1 350 ? 8.676 2.542 16.415 1.00 34.12 350 ASN A N 1
ATOM 2730 C CA . ASN A 1 350 ? 8.760 3.634 15.426 1.00 34.12 350 ASN A CA 1
ATOM 2731 C C . ASN A 1 350 ? 8.895 3.148 13.976 1.00 34.12 350 ASN A C 1
ATOM 2733 O O . ASN A 1 350 ? 8.898 3.954 13.048 1.00 34.12 350 ASN A O 1
ATOM 2737 N N . LEU A 1 351 ? 8.977 1.834 13.769 1.00 34.28 351 LEU A N 1
ATOM 2738 C CA . LEU A 1 351 ? 8.888 1.199 12.462 1.00 34.28 351 LEU A CA 1
ATOM 2739 C C . LEU A 1 351 ? 8.040 -0.054 12.606 1.00 34.28 351 LEU A C 1
ATOM 2741 O O . LEU A 1 351 ? 8.529 -1.102 13.027 1.00 34.28 351 LEU A O 1
ATOM 2745 N N . VAL A 1 352 ? 6.779 0.037 12.199 1.00 33.09 352 VAL A N 1
ATOM 2746 C CA . VAL A 1 352 ? 6.010 -1.159 11.868 1.00 33.09 352 VAL A CA 1
ATOM 2747 C C . VAL A 1 352 ? 6.478 -1.588 10.484 1.00 33.09 352 VAL A C 1
ATOM 2749 O O . VAL A 1 352 ? 5.727 -1.555 9.552 1.00 33.09 352 VAL A O 1
ATOM 2752 N N . LEU A 1 353 ? 7.738 -1.955 10.277 1.00 32.81 353 LEU A N 1
ATOM 2753 C CA . LEU A 1 353 ? 8.141 -2.611 9.029 1.00 32.81 353 LEU A CA 1
ATOM 2754 C C . LEU A 1 353 ? 7.811 -4.108 9.177 1.00 32.81 353 LEU A C 1
ATOM 2756 O O . LEU A 1 353 ? 8.681 -4.931 9.467 1.00 32.81 353 LEU A O 1
ATOM 2760 N N . SER A 1 354 ? 6.525 -4.459 9.084 1.00 29.86 354 SER A N 1
ATOM 2761 C CA . SER A 1 354 ? 6.085 -5.833 8.806 1.00 29.86 354 SER A CA 1
ATOM 2762 C C . SER A 1 354 ? 5.882 -5.964 7.299 1.00 29.86 354 SER A C 1
ATOM 2764 O O . SER A 1 354 ? 5.124 -5.195 6.707 1.00 29.86 354 SER A O 1
ATOM 2766 N N . ILE A 1 355 ? 6.592 -6.881 6.649 1.00 33.06 355 ILE A N 1
ATOM 2767 C CA . ILE A 1 355 ? 6.095 -7.306 5.344 1.00 33.06 355 ILE A CA 1
ATOM 2768 C C . ILE A 1 355 ? 4.862 -8.134 5.588 1.00 33.06 355 ILE A C 1
ATOM 2770 O O . ILE A 1 355 ? 4.898 -8.962 6.524 1.00 33.06 355 ILE A O 1
#

Foldseek 3Di:
DAQFWDVLDFWDKDFDPPWKKFFFDKDEFDADPVRHQPCPDQQSDPQWHQPDPPRHSPVIDGPDNCPPPVNNPRGPPDPGDIDRMDTRGRSIGIDIGIPCPPPDDDPPDDDDDPPPFDDADDDDCPDDDPPPPPDDPPLAFQFFFQQWWWQWPPPGIDGLVPDAFQTWTWWAAPVRWTDTWGFHAWQAKAQADKGKWKWFAWPQGQTGTGHQFFWFWKALDFDPVRTFTDGNVPDDFQIWFWFWDPDPDTHTGTTTGHDIDMDMHGMGTQTATLRQWHQISRTIGGSDGQARGSRNVNVLCPVVSVVSVCCVPPVCVVVVHDDRDDHDHGGDPSSVVVLVVCCVPVPCNRGPPRD

Mean predicted aligned error: 16.52 Å